Protein AF-A0A0A7PHM2-F1 (afdb_monomer)

Mean predicted aligned error: 15.93 Å

Structure (mmCIF, N/CA/C/O backbone):
data_AF-A0A0A7PHM2-F1
#
_entry.id   AF-A0A0A7PHM2-F1
#
loop_
_atom_site.group_PDB
_atom_site.id
_atom_site.type_symbol
_atom_site.label_atom_id
_atom_site.label_alt_id
_atom_site.label_comp_id
_atom_site.label_asym_id
_atom_site.label_entity_id
_atom_site.label_seq_id
_atom_site.pdbx_PDB_ins_code
_atom_site.Cartn_x
_atom_site.Cartn_y
_atom_site.Cartn_z
_atom_site.occupancy
_atom_site.B_iso_or_equiv
_atom_site.auth_seq_id
_atom_site.auth_comp_id
_atom_site.auth_asym_id
_atom_site.auth_atom_id
_atom_site.pdbx_PDB_model_num
ATOM 1 N N . MET A 1 1 ? 48.495 -21.580 13.084 1.00 47.44 1 MET A N 1
ATOM 2 C CA . MET A 1 1 ? 47.495 -20.872 12.254 1.00 47.44 1 MET A CA 1
ATOM 3 C C . MET A 1 1 ? 46.130 -21.448 12.594 1.00 47.44 1 MET A C 1
ATOM 5 O O . MET A 1 1 ? 45.998 -22.664 12.564 1.00 47.44 1 MET A O 1
ATOM 9 N N . ALA A 1 2 ? 45.165 -20.629 13.022 1.00 55.16 2 ALA A N 1
ATOM 10 C CA . ALA A 1 2 ? 43.826 -21.116 13.355 1.00 55.16 2 ALA A CA 1
ATOM 11 C C . ALA A 1 2 ? 43.163 -21.681 12.089 1.00 55.16 2 ALA A C 1
ATOM 13 O O . ALA A 1 2 ? 43.114 -21.005 11.063 1.00 55.16 2 ALA A O 1
ATOM 14 N N . LYS A 1 3 ? 42.709 -22.936 12.147 1.00 59.38 3 LYS A N 1
ATOM 15 C CA . LYS A 1 3 ? 42.011 -23.606 11.048 1.00 59.38 3 LYS A CA 1
ATOM 16 C C . LYS A 1 3 ? 40.695 -22.859 10.826 1.00 59.38 3 LYS A C 1
ATOM 18 O O . LYS A 1 3 ? 39.802 -22.939 11.661 1.00 59.38 3 LYS A O 1
ATOM 23 N N . SER A 1 4 ? 40.593 -22.081 9.751 1.00 68.69 4 SER A N 1
ATOM 24 C CA . SER A 1 4 ? 39.338 -21.428 9.386 1.00 68.69 4 SER A CA 1
ATOM 25 C C . SER A 1 4 ? 38.341 -22.510 8.986 1.00 68.69 4 SER A C 1
ATOM 27 O O . SER A 1 4 ? 38.491 -23.133 7.934 1.00 68.69 4 SER A O 1
ATOM 29 N N . GLU A 1 5 ? 37.355 -22.769 9.836 1.00 85.44 5 GLU A N 1
ATOM 30 C CA . GLU A 1 5 ? 36.261 -23.674 9.505 1.00 85.44 5 GLU A CA 1
ATOM 31 C C . GLU A 1 5 ? 35.475 -23.128 8.305 1.00 85.44 5 GLU A C 1
ATOM 33 O O . GLU A 1 5 ? 35.276 -21.915 8.177 1.00 85.44 5 GLU A O 1
ATOM 38 N N . LEU A 1 6 ? 35.043 -24.018 7.411 1.00 92.69 6 LEU A N 1
ATOM 39 C CA . LEU A 1 6 ? 34.223 -23.683 6.247 1.00 92.69 6 LEU A CA 1
ATOM 40 C C . LEU A 1 6 ? 32.742 -23.899 6.554 1.00 92.69 6 LEU A C 1
ATOM 42 O O . LEU A 1 6 ? 32.371 -24.750 7.358 1.00 92.69 6 LEU A O 1
ATOM 46 N N . CYS A 1 7 ? 31.896 -23.098 5.914 1.00 93.88 7 CYS A N 1
ATOM 47 C CA . CYS A 1 7 ? 30.450 -23.175 6.036 1.00 93.88 7 CYS A CA 1
ATOM 48 C C . CYS A 1 7 ? 29.938 -24.581 5.698 1.00 93.88 7 CYS A C 1
ATOM 50 O O . CYS A 1 7 ? 30.271 -25.116 4.646 1.00 93.88 7 CYS A O 1
ATOM 52 N N . SER A 1 8 ? 29.034 -25.109 6.523 1.00 93.44 8 SER A N 1
ATOM 53 C CA . SER A 1 8 ? 28.415 -26.434 6.372 1.00 93.44 8 SER A CA 1
ATOM 54 C C . SER A 1 8 ? 27.406 -26.561 5.224 1.00 93.44 8 SER A C 1
ATOM 56 O O . SER A 1 8 ? 26.849 -27.634 5.023 1.00 93.44 8 SER A O 1
ATOM 58 N N . ILE A 1 9 ? 27.144 -25.481 4.480 1.00 91.00 9 ILE A N 1
ATOM 59 C CA . ILE A 1 9 ? 26.242 -25.518 3.325 1.00 91.00 9 ILE A CA 1
ATOM 60 C C . ILE A 1 9 ? 27.054 -25.943 2.111 1.00 91.00 9 ILE A C 1
ATOM 62 O O . ILE A 1 9 ? 28.048 -25.287 1.779 1.00 91.00 9 ILE A O 1
ATOM 66 N N . ASP A 1 10 ? 26.601 -27.017 1.469 1.00 91.44 10 ASP A N 1
ATOM 67 C CA . ASP A 1 10 ? 27.249 -27.596 0.300 1.00 91.44 10 ASP A CA 1
ATOM 68 C C . ASP A 1 10 ? 27.475 -26.545 -0.802 1.00 91.44 10 ASP A C 1
ATOM 70 O O . ASP A 1 10 ? 26.644 -25.664 -1.037 1.00 91.44 10 ASP A O 1
ATOM 74 N N . GLY A 1 11 ? 28.661 -26.569 -1.408 1.00 87.62 11 GLY A N 1
ATOM 75 C CA . GLY A 1 11 ? 29.072 -25.600 -2.429 1.00 87.62 11 GLY A CA 1
ATOM 76 C C . GLY A 1 11 ? 29.312 -24.152 -1.959 1.00 87.62 11 GLY A C 1
ATOM 77 O O . GLY A 1 11 ? 29.590 -23.291 -2.792 1.00 87.62 11 GLY A O 1
ATOM 78 N N . CYS A 1 12 ? 29.235 -23.824 -0.658 1.00 90.38 12 CYS A N 1
ATOM 79 C CA . CYS A 1 12 ? 29.405 -22.436 -0.201 1.00 90.38 12 CYS A CA 1
ATOM 80 C C . CYS A 1 12 ? 30.866 -21.952 -0.175 1.00 90.38 12 CYS A C 1
ATOM 82 O O . CYS A 1 12 ? 31.142 -20.821 -0.576 1.00 90.38 12 CYS A O 1
ATOM 84 N N . GLY A 1 13 ? 31.780 -22.753 0.385 1.00 89.06 13 GLY A N 1
ATOM 85 C CA . GLY A 1 13 ? 33.219 -22.450 0.474 1.00 89.06 13 GLY A CA 1
ATOM 86 C C . GLY A 1 13 ? 33.628 -21.237 1.333 1.00 89.06 13 GLY A C 1
ATOM 87 O O . GLY A 1 13 ? 34.813 -20.933 1.427 1.00 89.06 13 GLY A O 1
ATOM 88 N N . LYS A 1 14 ? 32.688 -20.522 1.968 1.00 91.12 14 LYS A N 1
ATOM 89 C CA . LYS A 1 14 ? 32.973 -19.347 2.819 1.00 91.12 14 LYS A CA 1
ATOM 90 C C . LYS A 1 14 ? 33.354 -19.758 4.241 1.00 91.12 14 LYS A C 1
ATOM 92 O O . LYS A 1 14 ? 32.862 -20.770 4.731 1.00 91.12 14 LYS A O 1
ATOM 97 N N . SER A 1 15 ? 34.143 -18.936 4.934 1.00 92.69 15 SER A N 1
ATOM 98 C CA . SER A 1 15 ? 34.490 -19.165 6.342 1.00 92.69 15 SER A CA 1
ATOM 99 C C . SER A 1 15 ? 33.266 -19.112 7.263 1.00 92.69 15 SER A C 1
ATOM 101 O O . SER A 1 15 ? 32.327 -18.332 7.055 1.00 92.69 15 SER A O 1
ATOM 103 N N . VAL A 1 16 ? 33.274 -19.958 8.293 1.00 94.19 16 VAL A N 1
ATOM 104 C CA . VAL A 1 16 ? 32.275 -19.961 9.363 1.00 94.19 16 VAL A CA 1
ATOM 105 C C . VAL A 1 16 ? 32.373 -18.659 10.146 1.00 94.19 16 VAL A C 1
ATOM 107 O O . VAL A 1 16 ? 33.451 -18.227 10.544 1.00 94.19 16 VAL A O 1
ATOM 110 N N . LYS A 1 17 ? 31.215 -18.049 10.397 1.00 90.50 17 LYS A N 1
ATOM 111 C CA . LYS A 1 17 ? 31.065 -16.978 11.382 1.00 90.50 17 LYS A CA 1
ATOM 112 C C . LYS A 1 17 ? 30.597 -17.537 12.722 1.00 90.50 17 LYS A C 1
ATOM 114 O O . LYS A 1 17 ? 31.114 -17.149 13.760 1.00 90.50 17 LYS A O 1
ATOM 119 N N . THR A 1 18 ? 29.571 -18.387 12.708 1.00 89.00 18 THR A N 1
ATOM 120 C CA . THR A 1 18 ? 28.989 -19.004 13.909 1.00 89.00 18 THR A CA 1
ATOM 121 C C . THR A 1 18 ? 28.063 -20.153 13.510 1.00 89.00 18 THR A C 1
ATOM 123 O O . THR A 1 18 ? 27.577 -20.175 12.378 1.00 89.00 18 THR A O 1
ATOM 126 N N . ARG A 1 19 ? 27.805 -21.098 14.425 1.00 86.81 19 ARG A N 1
ATOM 127 C CA . ARG A 1 19 ? 26.915 -22.260 14.211 1.00 86.81 19 ARG A CA 1
ATOM 128 C C . ARG A 1 19 ? 27.222 -23.039 12.923 1.00 86.81 19 ARG A C 1
ATOM 130 O O . ARG A 1 19 ? 26.313 -23.426 12.198 1.00 86.81 19 ARG A O 1
ATOM 137 N N . SER A 1 20 ? 28.506 -23.189 12.601 1.00 92.62 20 SER A N 1
ATOM 138 C CA . SER A 1 20 ? 28.978 -23.850 11.374 1.00 92.62 20 SER A CA 1
ATOM 139 C C . SER A 1 20 ? 28.510 -23.199 10.063 1.00 92.62 20 SER A C 1
ATOM 141 O O . SER A 1 20 ? 28.682 -23.771 8.991 1.00 92.62 20 SER A O 1
ATOM 143 N N . TRP A 1 21 ? 27.977 -21.976 10.102 1.00 93.94 21 TRP A N 1
ATOM 144 C CA . TRP A 1 21 ? 27.532 -21.235 8.926 1.00 93.94 21 TRP A CA 1
ATOM 145 C C . TRP A 1 21 ? 28.371 -19.984 8.685 1.00 93.94 21 TRP A C 1
ATOM 147 O O . TRP A 1 21 ? 28.816 -19.305 9.614 1.00 93.94 21 TRP A O 1
ATOM 157 N N . CYS A 1 22 ? 28.545 -19.624 7.411 1.00 95.00 22 CYS A N 1
ATOM 158 C CA . CYS A 1 22 ? 29.048 -18.303 7.050 1.00 95.00 22 CYS A CA 1
ATOM 159 C C . CYS A 1 22 ? 28.059 -17.215 7.486 1.00 95.00 22 CYS A C 1
ATOM 161 O O . CYS A 1 22 ? 26.878 -17.483 7.713 1.00 95.00 22 CYS A O 1
ATOM 163 N N . ASN A 1 23 ? 28.513 -15.959 7.540 1.00 93.31 23 ASN A N 1
ATOM 164 C CA . ASN A 1 23 ? 27.646 -14.842 7.924 1.00 93.31 23 ASN A CA 1
ATOM 165 C C . ASN A 1 23 ? 26.339 -14.808 7.110 1.00 93.31 23 ASN A C 1
ATOM 167 O O . ASN A 1 23 ? 25.277 -14.618 7.683 1.00 93.31 23 ASN A O 1
ATOM 171 N N . ALA A 1 24 ? 26.394 -15.047 5.795 1.00 89.00 24 ALA A N 1
ATOM 172 C CA . ALA A 1 24 ? 25.208 -15.006 4.938 1.00 89.00 24 ALA A CA 1
ATOM 173 C C . ALA A 1 24 ? 24.180 -16.101 5.278 1.00 89.00 24 ALA A C 1
ATOM 175 O O . ALA A 1 24 ? 22.995 -15.801 5.386 1.00 89.00 24 ALA A O 1
ATOM 176 N N . HIS A 1 25 ? 24.622 -17.345 5.482 1.00 92.75 25 HIS A N 1
ATOM 177 C CA . HIS A 1 25 ? 23.740 -18.461 5.847 1.00 92.75 25 HIS A CA 1
ATOM 178 C C . HIS A 1 25 ? 23.215 -18.337 7.277 1.00 92.75 25 HIS A C 1
ATOM 180 O O . HIS A 1 25 ? 22.040 -18.594 7.517 1.00 92.75 25 HIS A O 1
ATOM 186 N N . TYR A 1 26 ? 24.028 -17.816 8.197 1.00 93.56 26 TYR A N 1
ATOM 187 C CA . TYR A 1 26 ? 23.561 -17.473 9.536 1.00 93.56 26 TYR A CA 1
ATOM 188 C C . TYR A 1 26 ? 22.464 -16.393 9.504 1.00 93.56 26 TYR A C 1
ATOM 190 O O . TYR A 1 26 ? 21.431 -16.544 10.149 1.00 93.56 26 TYR A O 1
ATOM 198 N N . GLN A 1 27 ? 22.632 -15.332 8.704 1.00 89.44 27 GLN A N 1
ATOM 199 C CA . GLN A 1 27 ? 21.600 -14.298 8.543 1.00 89.44 27 GLN A CA 1
ATOM 200 C C . GLN A 1 27 ? 20.324 -14.834 7.875 1.00 89.44 27 GLN A C 1
ATOM 202 O O . GLN A 1 27 ? 19.225 -14.436 8.253 1.00 89.44 27 GLN A O 1
ATOM 207 N N . ARG A 1 28 ? 20.445 -15.750 6.905 1.00 90.12 28 ARG A N 1
ATOM 208 C CA . ARG A 1 28 ? 19.289 -16.407 6.274 1.00 90.12 28 ARG A CA 1
ATOM 209 C C . ARG A 1 28 ? 18.537 -17.302 7.254 1.00 90.12 28 ARG A C 1
ATOM 211 O O . ARG A 1 28 ? 17.323 -17.173 7.331 1.00 90.12 28 ARG A O 1
ATOM 218 N N . GLN A 1 29 ? 19.239 -18.086 8.075 1.00 92.56 29 GLN A N 1
ATOM 219 C CA . GLN A 1 29 ? 18.622 -18.861 9.153 1.00 92.56 29 GLN A CA 1
ATOM 220 C C . GLN A 1 29 ? 17.843 -17.963 10.120 1.00 92.56 29 GLN A C 1
ATOM 222 O O . GLN A 1 29 ? 16.705 -18.273 10.459 1.00 92.56 29 GLN A O 1
ATOM 227 N N . LEU A 1 30 ? 18.441 -16.851 10.567 1.00 87.38 30 LEU A N 1
ATOM 228 C CA . LEU A 1 30 ? 17.776 -15.922 11.486 1.00 87.38 30 LEU A CA 1
ATOM 229 C C . LEU A 1 30 ? 16.535 -15.271 10.864 1.00 87.38 30 LEU A C 1
ATOM 231 O O . LEU A 1 30 ? 15.552 -15.048 11.560 1.00 87.38 30 LEU A O 1
ATOM 235 N N . LYS A 1 31 ? 16.585 -14.949 9.567 1.00 80.12 31 LYS A N 1
ATOM 236 C CA . LYS A 1 31 ? 15.521 -14.204 8.886 1.00 80.12 31 LYS A CA 1
ATOM 237 C C . LYS A 1 31 ? 14.407 -15.087 8.317 1.00 80.12 31 LYS A C 1
ATOM 239 O O . LYS A 1 31 ? 13.258 -14.665 8.306 1.00 80.12 31 LYS A O 1
ATOM 244 N N . TYR A 1 32 ? 14.747 -16.263 7.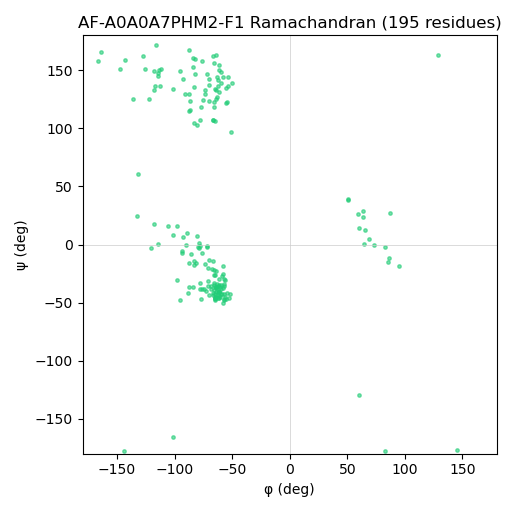799 1.00 80.50 32 TYR A N 1
ATOM 245 C CA . TYR A 1 32 ? 13.847 -17.118 7.018 1.00 80.50 32 TYR A CA 1
ATOM 246 C C . TYR A 1 32 ? 13.645 -18.509 7.632 1.00 80.50 32 TYR A C 1
ATOM 248 O O . TYR A 1 32 ? 12.894 -19.300 7.076 1.00 80.50 32 TYR A O 1
ATOM 256 N N . GLY A 1 33 ? 14.326 -18.837 8.735 1.00 87.12 33 GLY A N 1
ATOM 257 C CA . GLY A 1 33 ? 14.272 -20.172 9.342 1.00 87.12 33 GLY A CA 1
ATOM 258 C C . GLY A 1 33 ? 15.031 -21.256 8.566 1.00 87.12 33 GLY A C 1
ATOM 259 O O . GLY A 1 33 ? 15.098 -22.390 9.030 1.00 87.12 33 GLY A O 1
ATOM 260 N N . ASP A 1 34 ? 15.639 -20.900 7.434 1.00 87.81 34 ASP A N 1
ATOM 261 C CA . ASP A 1 34 ? 16.345 -21.793 6.517 1.00 87.81 34 ASP A CA 1
ATOM 262 C C . ASP A 1 34 ? 17.665 -21.119 6.092 1.00 87.81 34 ASP A C 1
ATOM 264 O O . ASP A 1 34 ? 17.636 -19.981 5.602 1.00 87.81 34 ASP A O 1
ATOM 268 N N . PRO A 1 35 ? 18.836 -21.766 6.261 1.00 88.06 35 PRO A N 1
ATOM 269 C CA . PRO A 1 35 ? 20.121 -21.174 5.894 1.00 88.06 35 PRO A CA 1
ATOM 270 C C . PRO A 1 35 ? 20.272 -21.007 4.376 1.00 88.06 35 PRO A C 1
ATOM 272 O O . PRO A 1 35 ? 21.051 -20.165 3.929 1.00 88.06 35 PRO A O 1
ATOM 275 N N . THR A 1 36 ? 19.509 -21.754 3.579 1.00 87.12 36 THR A N 1
ATOM 276 C CA . THR A 1 36 ? 19.401 -21.615 2.119 1.00 87.12 36 THR A CA 1
ATOM 277 C C . THR A 1 36 ? 18.238 -20.713 1.693 1.00 87.12 36 THR A C 1
ATOM 279 O O . THR A 1 36 ? 18.151 -20.320 0.530 1.00 87.12 36 THR A O 1
ATOM 282 N N . GLY A 1 37 ? 17.403 -20.304 2.650 1.00 75.12 37 GLY A N 1
ATOM 283 C CA . GLY A 1 37 ? 16.217 -19.490 2.437 1.00 75.12 37 GLY A CA 1
ATOM 284 C C . GLY A 1 37 ? 16.512 -18.071 1.947 1.00 75.12 37 GLY A C 1
ATOM 285 O O . GLY A 1 37 ? 17.580 -17.487 2.160 1.00 75.12 37 GLY A O 1
ATOM 286 N N . GLY A 1 38 ? 15.525 -17.482 1.281 1.00 71.06 38 GLY A N 1
ATOM 287 C CA . GLY A 1 38 ? 15.596 -16.140 0.716 1.00 71.06 38 GLY A CA 1
ATOM 288 C C . GLY A 1 38 ? 14.825 -16.033 -0.598 1.00 71.06 38 GLY A C 1
ATOM 289 O O . GLY A 1 38 ? 14.173 -16.994 -1.008 1.00 71.06 38 GLY A O 1
ATOM 290 N N . PRO A 1 39 ? 14.869 -14.864 -1.262 1.00 62.12 39 PRO A N 1
ATOM 291 C CA . PRO A 1 39 ? 14.202 -14.671 -2.544 1.00 62.12 39 PRO A CA 1
ATOM 292 C C . PRO A 1 39 ? 14.675 -15.721 -3.554 1.00 62.12 39 PRO A C 1
ATOM 294 O O . PRO A 1 39 ? 15.873 -15.826 -3.824 1.00 62.12 39 PRO A O 1
ATOM 297 N N . ARG A 1 40 ? 13.735 -16.507 -4.087 1.00 54.81 40 ARG A N 1
ATOM 298 C CA . ARG A 1 40 ? 13.993 -17.453 -5.175 1.00 54.81 40 ARG A CA 1
ATOM 299 C C . ARG A 1 40 ? 14.063 -16.662 -6.479 1.00 54.81 40 ARG A C 1
ATOM 301 O O . ARG A 1 40 ? 13.040 -16.185 -6.952 1.00 54.81 40 ARG A O 1
ATOM 308 N N . GLY A 1 41 ? 15.267 -16.504 -7.020 1.00 56.69 41 GLY A N 1
ATOM 309 C CA . GLY A 1 41 ? 15.503 -15.877 -8.321 1.00 56.69 41 GLY A CA 1
ATOM 310 C C . GLY A 1 41 ? 16.550 -14.760 -8.291 1.00 56.69 41 GLY A C 1
ATOM 311 O O . GLY A 1 41 ? 16.913 -14.265 -7.217 1.00 56.69 41 GLY A O 1
ATOM 312 N N . PRO A 1 42 ? 17.072 -14.370 -9.467 1.00 53.62 42 PRO A N 1
ATOM 313 C CA . PRO A 1 42 ? 17.917 -13.193 -9.580 1.00 53.62 42 PRO A CA 1
ATOM 314 C C . PRO A 1 42 ? 17.156 -11.963 -9.074 1.00 53.62 42 PRO A C 1
ATOM 316 O O . PRO A 1 42 ? 15.941 -11.843 -9.238 1.00 53.62 42 PRO A O 1
ATOM 319 N N . ARG A 1 43 ? 17.872 -11.036 -8.431 1.00 64.00 43 ARG A N 1
ATOM 320 C CA . ARG A 1 43 ? 17.307 -9.707 -8.180 1.00 64.00 43 ARG A CA 1
ATOM 321 C C . ARG A 1 43 ? 17.025 -9.068 -9.535 1.00 64.00 43 ARG A C 1
ATOM 323 O O . ARG A 1 43 ? 17.888 -9.146 -10.407 1.00 64.00 43 ARG A O 1
ATOM 330 N N . ALA A 1 44 ? 15.863 -8.435 -9.669 1.00 73.62 44 ALA A N 1
ATOM 331 C CA . ALA A 1 44 ? 15.560 -7.617 -10.834 1.00 73.62 44 ALA A CA 1
ATOM 332 C C . ALA A 1 44 ? 16.710 -6.635 -11.093 1.00 73.62 44 ALA A C 1
ATOM 334 O O . ALA A 1 44 ? 17.281 -6.076 -10.145 1.00 73.62 44 ALA A O 1
ATOM 335 N N . ALA A 1 45 ? 17.060 -6.451 -12.361 1.00 75.19 45 ALA A N 1
ATOM 336 C CA . ALA A 1 45 ? 18.076 -5.495 -12.759 1.00 75.19 45 ALA A CA 1
ATOM 337 C C . ALA A 1 45 ? 17.648 -4.071 -12.370 1.00 75.19 45 ALA A C 1
ATOM 339 O O . ALA A 1 45 ? 16.461 -3.753 -12.245 1.00 75.19 45 ALA A O 1
ATOM 340 N N . THR A 1 46 ? 18.622 -3.182 -12.171 1.00 76.75 46 THR A N 1
ATOM 341 C CA . THR A 1 46 ? 18.342 -1.772 -11.876 1.00 76.75 46 THR A CA 1
ATOM 342 C C . THR A 1 46 ? 17.444 -1.181 -12.965 1.00 76.75 46 THR A C 1
ATOM 344 O O . THR A 1 46 ? 17.793 -1.209 -14.140 1.00 76.75 46 THR A O 1
ATOM 347 N N . GLY A 1 47 ? 16.282 -0.650 -12.576 1.00 82.94 47 GLY A N 1
ATOM 348 C CA . GLY A 1 47 ? 15.316 -0.036 -13.494 1.00 82.94 47 GLY A CA 1
ATOM 349 C C . GLY A 1 47 ? 14.327 -1.001 -14.160 1.00 82.94 47 GLY A C 1
ATOM 350 O O . GLY A 1 47 ? 13.290 -0.538 -14.630 1.00 82.94 47 GLY A O 1
ATOM 351 N N . GLU A 1 48 ? 14.565 -2.316 -14.129 1.00 90.00 48 GLU A N 1
ATOM 352 C CA . GLU A 1 48 ? 13.643 -3.321 -14.683 1.00 90.00 48 GLU A CA 1
ATOM 353 C C . GLU A 1 48 ? 12.229 -3.217 -14.083 1.00 90.00 48 GLU A C 1
ATOM 355 O O . GLU A 1 48 ? 11.271 -3.166 -14.858 1.00 90.00 48 GLU A O 1
ATOM 360 N N . PRO A 1 49 ? 12.048 -3.069 -12.752 1.00 93.06 49 PRO A N 1
ATOM 361 C CA . PRO A 1 49 ? 10.705 -2.943 -12.196 1.00 93.06 49 PRO A CA 1
ATOM 362 C C . PRO A 1 49 ? 9.953 -1.698 -12.683 1.00 93.06 49 PRO A C 1
ATOM 364 O O . PRO A 1 49 ? 8.745 -1.752 -12.900 1.00 93.06 49 PRO A O 1
ATOM 367 N N . LEU A 1 50 ? 10.655 -0.577 -12.886 1.00 93.94 50 LEU A N 1
ATOM 368 C CA . LEU A 1 50 ? 10.043 0.658 -13.385 1.00 93.94 50 LEU A CA 1
ATOM 369 C C . LEU A 1 50 ? 9.685 0.547 -14.868 1.00 93.94 50 LEU A C 1
ATOM 371 O O . LEU A 1 50 ? 8.620 1.003 -15.275 1.00 93.94 50 LEU A O 1
ATOM 375 N N . ALA A 1 51 ? 10.548 -0.083 -15.665 1.00 94.44 51 ALA A N 1
ATOM 376 C CA . ALA A 1 51 ? 10.263 -0.357 -17.067 1.00 94.44 51 ALA A CA 1
ATOM 377 C C . ALA A 1 51 ? 9.033 -1.263 -17.216 1.00 94.44 51 ALA A C 1
ATOM 379 O O . ALA A 1 51 ? 8.136 -0.947 -17.995 1.00 94.44 51 ALA A O 1
ATOM 380 N N . TRP A 1 52 ? 8.953 -2.336 -16.423 1.00 95.56 52 TRP A N 1
ATOM 381 C CA . TRP A 1 52 ? 7.795 -3.226 -16.405 1.00 95.56 52 TRP A CA 1
ATOM 382 C C . TRP A 1 52 ? 6.52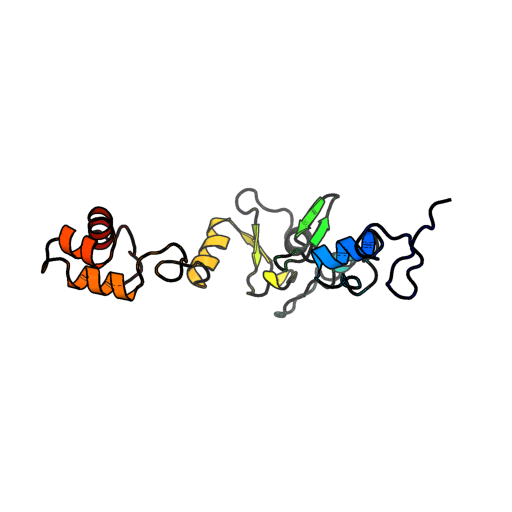0 -2.479 -16.005 1.00 95.56 52 TRP A C 1
ATOM 384 O O . TRP A 1 52 ? 5.507 -2.598 -16.685 1.00 95.56 52 TRP A O 1
ATOM 394 N N . LEU A 1 53 ? 6.580 -1.650 -14.958 1.00 96.25 53 LEU A N 1
ATOM 395 C CA . LEU A 1 53 ? 5.442 -0.841 -14.517 1.00 96.25 53 LEU A CA 1
ATOM 396 C C . LEU A 1 53 ? 4.929 0.066 -15.648 1.00 96.25 53 LEU A C 1
ATOM 398 O O . LEU A 1 53 ? 3.738 0.059 -15.941 1.00 96.25 53 LEU A O 1
ATOM 402 N N . ARG A 1 54 ? 5.829 0.767 -16.348 1.00 95.88 54 ARG A N 1
ATOM 403 C CA . ARG A 1 54 ? 5.478 1.646 -17.478 1.00 95.88 54 ARG A CA 1
ATOM 404 C C . ARG A 1 54 ? 4.877 0.908 -18.670 1.00 95.88 54 ARG A C 1
ATOM 406 O O . ARG A 1 54 ? 3.963 1.423 -19.304 1.00 95.88 54 ARG A O 1
ATOM 413 N N . GLN A 1 55 ? 5.354 -0.300 -18.963 1.00 96.56 55 GLN A N 1
ATOM 414 C CA . GLN A 1 55 ? 4.796 -1.134 -20.036 1.00 96.56 55 GLN A CA 1
ATOM 415 C C . GLN A 1 55 ? 3.342 -1.547 -19.774 1.00 96.56 55 GLN A C 1
ATOM 417 O O . GLN A 1 55 ? 2.623 -1.848 -20.720 1.00 96.56 55 GLN A O 1
ATOM 422 N N . HIS A 1 56 ? 2.905 -1.537 -18.512 1.00 96.88 56 HIS A N 1
ATOM 423 C CA . HIS A 1 56 ? 1.563 -1.952 -18.110 1.00 96.88 56 HIS A CA 1
ATOM 424 C C . HIS A 1 56 ? 0.648 -0.773 -17.743 1.00 96.88 56 HIS A C 1
ATOM 426 O O . HIS A 1 56 ? -0.408 -0.985 -17.153 1.00 96.88 56 HIS A O 1
ATOM 432 N N . LEU A 1 57 ? 1.004 0.464 -18.112 1.00 95.69 57 LEU A N 1
ATOM 433 C CA . LEU A 1 57 ? 0.142 1.634 -17.887 1.00 95.69 57 LEU A CA 1
ATOM 434 C C . LEU A 1 57 ? -1.200 1.540 -18.618 1.00 95.69 57 LEU A C 1
ATOM 436 O O . LEU A 1 57 ? -2.199 2.061 -18.137 1.00 95.69 57 LEU A O 1
ATOM 440 N N . SER A 1 58 ? -1.230 0.850 -19.758 1.00 93.69 58 SER A N 1
ATOM 441 C CA . SER A 1 58 ? -2.440 0.592 -20.544 1.00 93.69 58 SER A CA 1
ATOM 442 C C . SER A 1 58 ? -3.173 -0.691 -20.137 1.00 93.69 58 SER A C 1
ATOM 444 O O . SER A 1 58 ? -4.075 -1.128 -20.850 1.00 93.69 58 SER A O 1
ATOM 446 N N . TYR A 1 59 ? -2.786 -1.331 -19.027 1.00 93.19 59 TYR A N 1
ATOM 447 C CA . TYR A 1 59 ? -3.469 -2.524 -18.540 1.00 93.19 59 TYR A CA 1
ATOM 448 C C . TYR A 1 59 ? -4.889 -2.166 -18.085 1.00 93.19 59 TYR A C 1
ATOM 450 O O . TYR A 1 59 ? -5.082 -1.537 -17.045 1.00 93.19 59 TYR A O 1
ATOM 458 N N . ASP A 1 60 ? -5.873 -2.572 -18.889 1.00 89.88 60 ASP A N 1
ATOM 459 C CA . ASP A 1 60 ? -7.253 -2.082 -18.802 1.00 89.88 60 ASP A CA 1
ATOM 460 C C . ASP A 1 60 ? -8.286 -3.177 -18.462 1.00 89.88 60 ASP A C 1
ATOM 462 O O . ASP A 1 60 ? -9.494 -3.019 -18.656 1.00 89.88 60 ASP A O 1
ATOM 466 N N . THR A 1 61 ? -7.842 -4.317 -17.936 1.00 88.94 61 THR A N 1
ATOM 467 C CA . THR A 1 61 ? -8.749 -5.408 -17.554 1.00 88.94 61 THR A CA 1
ATOM 468 C C . THR A 1 61 ? -9.328 -5.203 -16.153 1.00 88.94 61 THR A C 1
ATOM 470 O O . THR A 1 61 ? -8.741 -4.505 -15.328 1.00 88.94 61 THR A O 1
ATOM 473 N N . ALA A 1 62 ? -10.444 -5.875 -15.857 1.00 84.31 62 ALA A N 1
ATOM 474 C CA . ALA A 1 62 ? -10.995 -5.958 -14.499 1.00 84.31 62 ALA A CA 1
ATOM 475 C C . ALA A 1 62 ? -10.142 -6.826 -13.548 1.00 84.31 62 ALA A C 1
ATOM 477 O O . ALA A 1 62 ? -10.343 -6.807 -12.337 1.00 84.31 62 ALA A O 1
ATOM 478 N N . ASP A 1 63 ? -9.195 -7.597 -14.084 1.00 88.19 63 ASP A N 1
ATOM 479 C CA . ASP A 1 63 ? -8.328 -8.460 -13.288 1.00 88.19 63 ASP A CA 1
ATOM 480 C C . ASP A 1 63 ? -7.229 -7.682 -12.550 1.00 88.19 63 ASP A C 1
ATOM 482 O O . ASP A 1 63 ? -6.834 -6.568 -12.907 1.00 88.19 63 ASP A O 1
ATOM 486 N N . CYS A 1 64 ? -6.705 -8.280 -11.478 1.00 91.31 64 CYS A N 1
ATOM 487 C CA . CYS A 1 64 ? -5.566 -7.721 -10.761 1.00 91.31 64 CYS A CA 1
ATOM 488 C C . CYS A 1 64 ? -4.263 -7.939 -11.540 1.00 91.31 64 CYS A C 1
ATOM 490 O O . CYS A 1 64 ? -3.834 -9.071 -11.751 1.00 91.31 64 CYS A O 1
ATOM 492 N N . LEU A 1 65 ? -3.550 -6.850 -11.824 1.00 93.44 65 LEU A N 1
ATOM 493 C CA . LEU A 1 65 ? -2.157 -6.902 -12.255 1.00 93.44 65 LEU A CA 1
ATOM 494 C C . LEU A 1 65 ? -1.251 -7.082 -11.032 1.00 93.44 65 LEU A C 1
ATOM 496 O O . LEU A 1 65 ? -1.034 -6.137 -10.274 1.00 93.44 65 LEU A O 1
ATOM 500 N N . LEU A 1 66 ? -0.750 -8.294 -10.799 1.00 93.94 66 LEU A N 1
ATOM 501 C CA . LEU A 1 66 ? 0.080 -8.591 -9.629 1.00 93.94 66 LEU A CA 1
ATOM 502 C C . LEU A 1 66 ? 1.547 -8.219 -9.855 1.00 93.94 66 LEU A C 1
ATOM 504 O O . LEU A 1 66 ? 2.142 -8.564 -10.872 1.00 93.94 66 LEU A O 1
ATOM 508 N N . TRP A 1 67 ? 2.153 -7.576 -8.857 1.00 94.44 67 TRP A N 1
ATOM 509 C CA . TRP A 1 67 ? 3.560 -7.193 -8.864 1.00 94.44 67 TRP A CA 1
ATOM 510 C C . TRP A 1 67 ? 4.473 -8.429 -8.849 1.00 94.44 67 TRP A C 1
ATOM 512 O O . TRP A 1 67 ? 4.435 -9.190 -7.869 1.00 94.44 67 TRP A O 1
ATOM 522 N N . PRO A 1 68 ? 5.313 -8.635 -9.882 1.00 90.88 68 PRO A N 1
ATOM 523 C CA . PRO A 1 68 ? 6.137 -9.838 -9.995 1.00 90.88 68 PRO A CA 1
ATOM 524 C C . PRO A 1 68 ? 7.469 -9.726 -9.237 1.00 90.88 68 PRO A C 1
ATOM 526 O O . PRO A 1 68 ? 8.195 -10.710 -9.115 1.00 90.88 68 PRO A O 1
ATOM 529 N N . PHE A 1 69 ? 7.803 -8.540 -8.720 1.00 91.06 69 PHE A N 1
ATOM 530 C CA . PHE A 1 69 ? 9.079 -8.276 -8.057 1.00 91.06 69 PHE A CA 1
ATOM 531 C C . PHE A 1 69 ? 8.952 -8.276 -6.529 1.00 91.06 69 PHE A C 1
ATOM 533 O O . PHE A 1 69 ? 7.972 -8.748 -5.949 1.00 91.06 69 PHE A O 1
ATOM 540 N N . ALA A 1 70 ? 9.982 -7.752 -5.859 1.00 89.88 70 ALA A N 1
ATOM 541 C CA . ALA A 1 70 ? 10.054 -7.689 -4.409 1.00 89.88 70 ALA A CA 1
ATOM 542 C C . ALA A 1 70 ? 8.819 -7.012 -3.791 1.00 89.88 70 ALA A C 1
ATOM 544 O O . ALA A 1 70 ? 8.266 -6.046 -4.325 1.00 89.88 70 ALA A O 1
ATOM 545 N N . ARG A 1 71 ? 8.424 -7.518 -2.623 1.00 90.88 71 ARG A N 1
ATOM 546 C CA . ARG A 1 71 ? 7.296 -7.034 -1.826 1.00 90.88 71 ARG A CA 1
ATOM 547 C C . ARG A 1 71 ? 7.766 -6.708 -0.413 1.00 90.88 71 ARG A C 1
ATOM 549 O O . ARG A 1 71 ? 8.727 -7.302 0.083 1.00 90.88 71 ARG A O 1
ATOM 556 N N . PHE A 1 72 ? 7.093 -5.765 0.225 1.00 86.06 72 PHE A N 1
ATOM 557 C CA . PHE A 1 72 ? 7.228 -5.519 1.654 1.00 86.06 72 PHE A CA 1
ATOM 558 C C . PHE A 1 72 ? 6.674 -6.709 2.464 1.00 86.06 72 PHE A C 1
ATOM 560 O O . PHE A 1 72 ? 5.899 -7.506 1.932 1.00 86.06 72 PHE A O 1
ATOM 567 N N . PRO A 1 73 ? 7.026 -6.849 3.759 1.00 84.38 73 PRO A N 1
ATOM 568 C CA . PRO A 1 73 ? 6.498 -7.922 4.610 1.00 84.38 73 PRO A CA 1
ATOM 569 C C . PRO A 1 73 ? 4.967 -7.944 4.740 1.00 84.38 73 PRO A C 1
ATOM 571 O O . PRO A 1 73 ? 4.393 -8.998 4.975 1.00 84.38 73 PRO A O 1
ATOM 574 N N . ASN A 1 74 ? 4.306 -6.798 4.555 1.00 80.31 74 ASN A N 1
ATOM 575 C CA . ASN A 1 74 ? 2.845 -6.669 4.512 1.00 80.31 74 ASN A CA 1
ATOM 576 C C . ASN A 1 74 ? 2.237 -7.057 3.143 1.00 80.31 74 ASN A C 1
ATOM 578 O O . ASN A 1 74 ? 1.055 -6.821 2.913 1.00 80.31 74 ASN A O 1
ATOM 582 N N . GLY A 1 75 ? 3.047 -7.601 2.228 1.00 87.94 75 GLY A N 1
ATOM 583 C CA . GLY A 1 75 ? 2.637 -8.167 0.944 1.00 87.94 75 GLY A CA 1
ATOM 584 C C . GLY A 1 75 ? 2.525 -7.173 -0.220 1.00 87.94 75 GLY A C 1
ATOM 585 O O . GLY A 1 75 ? 2.495 -7.588 -1.380 1.00 87.94 75 GLY A O 1
ATOM 586 N N . TYR A 1 76 ? 2.575 -5.866 0.040 1.00 92.88 76 TYR A N 1
ATOM 587 C CA . TYR A 1 76 ? 2.521 -4.858 -1.020 1.00 92.88 76 TYR A CA 1
ATOM 588 C C . TYR A 1 76 ? 3.798 -4.841 -1.868 1.00 92.88 76 TYR A C 1
ATOM 590 O O . TYR A 1 76 ? 4.911 -4.973 -1.354 1.00 92.88 76 TYR A O 1
ATOM 598 N N . GLY A 1 77 ? 3.650 -4.621 -3.177 1.00 93.56 77 GLY A N 1
ATOM 599 C CA . GLY A 1 77 ? 4.781 -4.467 -4.093 1.00 93.56 77 GLY A CA 1
ATOM 600 C C . GLY A 1 77 ? 5.674 -3.286 -3.712 1.00 93.56 77 GLY A C 1
ATOM 601 O O . GLY A 1 77 ? 5.172 -2.222 -3.350 1.00 93.56 77 GLY A O 1
ATOM 602 N N . THR A 1 78 ? 6.992 -3.462 -3.809 1.00 94.44 78 THR A N 1
ATOM 603 C CA . THR A 1 78 ? 7.975 -2.393 -3.585 1.00 94.44 78 THR A CA 1
ATOM 604 C C . THR A 1 78 ? 8.740 -2.062 -4.864 1.00 94.44 78 THR A C 1
ATOM 606 O O . THR A 1 78 ? 9.025 -2.941 -5.681 1.00 94.44 78 THR A O 1
ATOM 609 N N . ILE A 1 79 ? 9.069 -0.783 -5.037 1.00 94.56 79 ILE A N 1
ATOM 610 C CA . ILE A 1 79 ? 9.822 -0.259 -6.176 1.00 94.56 79 ILE A CA 1
ATOM 611 C C . ILE A 1 79 ? 10.680 0.933 -5.741 1.00 94.56 79 ILE A C 1
ATOM 613 O O . ILE A 1 79 ? 10.300 1.673 -4.837 1.00 94.56 79 ILE A O 1
ATOM 617 N N . VAL A 1 80 ? 11.816 1.155 -6.404 1.00 92.69 80 VAL A N 1
ATOM 618 C CA . VAL A 1 80 ? 12.528 2.440 -6.340 1.00 92.69 80 VAL A CA 1
ATOM 619 C C . VAL A 1 80 ? 11.963 3.353 -7.426 1.00 92.69 80 VAL A C 1
ATOM 621 O O . VAL A 1 80 ? 12.105 3.064 -8.612 1.00 92.69 80 VAL A O 1
ATOM 624 N N . TYR A 1 81 ? 11.329 4.448 -7.022 1.00 92.38 81 TYR A N 1
ATOM 625 C CA . TYR A 1 81 ? 10.721 5.436 -7.907 1.00 92.38 81 TYR A CA 1
ATOM 626 C C . TYR A 1 81 ? 11.335 6.806 -7.619 1.00 92.38 81 TYR A C 1
ATOM 628 O O . TYR A 1 81 ? 11.372 7.228 -6.467 1.00 92.38 81 TYR A O 1
ATOM 636 N N . GLN A 1 82 ? 11.877 7.473 -8.644 1.00 89.50 82 GLN A N 1
ATOM 637 C CA . GLN A 1 82 ? 12.563 8.771 -8.503 1.00 89.50 82 GLN A CA 1
ATOM 638 C C . GLN A 1 82 ? 13.638 8.785 -7.391 1.00 89.50 82 GLN A C 1
ATOM 640 O O . GLN A 1 82 ? 13.789 9.748 -6.648 1.00 89.50 82 GLN A O 1
ATOM 645 N N . GLY A 1 83 ? 14.383 7.682 -7.256 1.00 88.62 83 GLY A N 1
ATOM 646 C CA . GLY A 1 83 ? 15.448 7.537 -6.256 1.00 88.62 83 GLY A CA 1
ATOM 647 C C . GLY A 1 83 ? 14.981 7.137 -4.850 1.00 88.62 83 GLY A C 1
ATOM 648 O O . GLY A 1 83 ? 15.826 6.911 -3.988 1.00 88.62 83 GLY A O 1
ATOM 649 N N . VAL A 1 84 ? 13.673 6.984 -4.615 1.00 90.31 84 VAL A N 1
ATOM 650 C CA . VAL A 1 84 ? 13.106 6.638 -3.303 1.00 90.31 84 VAL A CA 1
ATOM 651 C C . VAL A 1 84 ? 12.377 5.295 -3.358 1.00 90.31 84 VAL A C 1
ATOM 653 O O . VAL A 1 84 ? 11.571 5.040 -4.252 1.00 90.31 84 VAL A O 1
ATOM 656 N N . THR A 1 85 ? 12.635 4.420 -2.385 1.00 92.06 85 THR A N 1
ATOM 657 C CA . THR A 1 85 ? 11.879 3.169 -2.228 1.00 92.06 85 THR A CA 1
ATOM 658 C C . THR A 1 85 ? 10.458 3.468 -1.754 1.00 92.06 85 THR A C 1
ATOM 660 O O . THR A 1 85 ? 10.263 4.074 -0.704 1.00 92.06 85 THR A O 1
ATOM 663 N N . THR A 1 86 ? 9.459 3.013 -2.505 1.00 94.00 86 THR A N 1
ATOM 664 C CA . THR A 1 86 ? 8.037 3.251 -2.241 1.00 94.00 86 THR A CA 1
ATOM 665 C C . THR A 1 86 ? 7.185 2.034 -2.622 1.00 94.00 86 THR A C 1
ATOM 667 O O . THR A 1 86 ? 7.704 0.987 -3.022 1.00 94.00 86 THR A O 1
ATOM 670 N N . HIS A 1 87 ? 5.867 2.152 -2.468 1.00 95.56 87 HIS A N 1
ATOM 671 C CA . HIS A 1 87 ? 4.902 1.151 -2.916 1.00 95.56 87 HIS A CA 1
ATOM 672 C C . HIS A 1 87 ? 4.764 1.180 -4.442 1.00 95.56 87 HIS A C 1
ATOM 674 O O . HIS A 1 87 ? 4.566 2.241 -5.035 1.00 95.56 87 HIS A O 1
ATOM 680 N N . ALA A 1 88 ? 4.805 0.008 -5.077 1.00 96.69 88 ALA A N 1
ATOM 681 C CA . ALA A 1 88 ? 4.636 -0.124 -6.523 1.00 96.69 88 ALA A CA 1
ATOM 682 C C . ALA A 1 88 ? 3.259 0.379 -6.993 1.00 96.69 88 ALA A C 1
ATOM 684 O O . ALA A 1 88 ? 3.165 1.024 -8.033 1.00 96.69 88 ALA A O 1
ATOM 685 N N . SER A 1 89 ? 2.212 0.184 -6.185 1.00 96.38 89 SER A N 1
ATOM 686 C CA . SER A 1 89 ? 0.875 0.731 -6.443 1.00 96.38 89 SER A CA 1
ATOM 687 C C . SER A 1 89 ? 0.865 2.261 -6.475 1.00 96.38 89 SER A C 1
ATOM 689 O O . SER A 1 89 ? 0.258 2.852 -7.359 1.00 96.38 89 SER A O 1
ATOM 691 N N . ARG A 1 90 ? 1.591 2.925 -5.566 1.00 96.56 90 ARG A N 1
ATOM 692 C CA . ARG A 1 90 ? 1.717 4.390 -5.577 1.00 96.56 90 ARG A CA 1
ATOM 693 C C . ARG A 1 90 ? 2.427 4.874 -6.839 1.00 96.56 90 ARG A C 1
ATOM 695 O O . ARG A 1 90 ? 1.965 5.828 -7.450 1.00 96.56 90 ARG A O 1
ATOM 702 N N . ALA A 1 91 ? 3.528 4.227 -7.220 1.00 97.00 91 ALA A N 1
ATOM 703 C CA . ALA A 1 91 ? 4.254 4.572 -8.442 1.00 97.00 91 ALA A CA 1
ATOM 704 C C . ALA A 1 91 ? 3.370 4.419 -9.692 1.00 97.00 91 ALA A C 1
ATOM 706 O O . ALA A 1 91 ? 3.358 5.310 -10.533 1.00 97.00 91 ALA A O 1
ATOM 707 N N . MET A 1 92 ? 2.577 3.343 -9.774 1.00 97.56 92 MET A N 1
ATOM 708 C CA . MET A 1 92 ? 1.601 3.165 -10.853 1.00 97.56 92 MET A CA 1
ATOM 709 C C . MET A 1 92 ? 0.539 4.265 -10.848 1.00 97.56 92 MET A C 1
ATOM 711 O O . MET A 1 92 ? 0.256 4.835 -11.892 1.00 97.56 92 MET A O 1
ATOM 715 N N . CYS A 1 93 ? -0.017 4.597 -9.682 1.00 96.94 93 CYS A N 1
ATOM 716 C CA . CYS A 1 93 ? -1.026 5.649 -9.556 1.00 96.94 93 CYS A CA 1
ATOM 717 C C . CYS A 1 93 ? -0.487 7.010 -10.027 1.00 96.94 93 CYS A C 1
ATOM 719 O O . CYS A 1 93 ? -1.200 7.743 -10.700 1.00 96.94 93 CYS A O 1
ATOM 721 N N . ILE A 1 94 ? 0.785 7.316 -9.742 1.00 96.75 94 ILE A N 1
ATOM 722 C CA . ILE A 1 94 ? 1.448 8.533 -10.234 1.00 96.75 94 ILE A CA 1
ATOM 723 C C . ILE A 1 94 ? 1.578 8.525 -11.759 1.00 96.75 94 ILE A C 1
ATOM 725 O O . ILE A 1 94 ? 1.269 9.521 -12.405 1.00 96.75 94 ILE A O 1
ATOM 729 N N . GLU A 1 95 ? 2.048 7.422 -12.342 1.00 96.62 95 GLU A N 1
ATOM 730 C CA . GLU A 1 95 ? 2.272 7.334 -13.791 1.00 96.62 95 GLU A CA 1
ATOM 731 C C . GLU A 1 95 ? 0.948 7.278 -14.582 1.00 96.62 95 GLU A C 1
ATOM 733 O O . GLU A 1 95 ? 0.891 7.792 -15.695 1.00 96.62 95 GLU A O 1
ATOM 738 N N . ALA A 1 96 ? -0.114 6.691 -14.016 1.00 96.06 96 ALA A N 1
ATOM 739 C CA . ALA A 1 96 ? -1.414 6.538 -14.674 1.00 96.06 96 ALA A CA 1
ATOM 740 C C . ALA A 1 96 ? -2.353 7.739 -14.471 1.00 96.06 96 ALA A C 1
ATOM 742 O O . ALA A 1 96 ? -3.021 8.160 -15.412 1.00 96.06 96 ALA A O 1
ATOM 743 N N . HIS A 1 97 ? -2.399 8.293 -13.255 1.00 94.62 97 HIS A N 1
ATOM 744 C CA . HIS A 1 97 ? -3.378 9.315 -12.852 1.00 94.62 97 HIS A CA 1
ATOM 745 C C . HIS A 1 97 ? -2.743 10.671 -12.534 1.00 94.62 97 HIS A C 1
ATOM 747 O O . HIS A 1 97 ? -3.443 11.615 -12.174 1.00 94.62 97 HIS A O 1
ATOM 753 N N . GLY A 1 98 ? -1.421 10.782 -12.663 1.00 94.75 98 GLY A N 1
ATOM 754 C CA . GLY A 1 98 ? -0.676 11.987 -12.326 1.00 94.75 98 GLY A CA 1
ATOM 755 C C . GLY A 1 98 ? -0.347 12.106 -10.832 1.00 94.75 98 GLY A C 1
ATOM 756 O O . GLY A 1 98 ? -0.631 11.203 -10.037 1.00 94.75 98 GLY A O 1
ATOM 757 N N . PRO A 1 99 ? 0.304 13.214 -10.429 1.00 94.06 99 PRO A N 1
ATOM 758 C CA . PRO A 1 99 ? 0.734 13.422 -9.051 1.00 94.06 99 PRO A CA 1
ATOM 759 C C . PRO A 1 99 ? -0.450 13.402 -8.078 1.00 94.06 99 PRO A C 1
ATOM 761 O O . PRO A 1 99 ? -1.561 13.803 -8.418 1.00 94.06 99 PRO A O 1
ATOM 764 N N . ALA A 1 100 ? -0.191 12.941 -6.854 1.00 93.19 100 ALA A N 1
ATOM 765 C CA . ALA A 1 100 ? -1.206 12.908 -5.809 1.00 93.19 100 ALA A CA 1
ATOM 766 C C . ALA A 1 100 ? -1.662 14.334 -5.447 1.00 93.19 100 ALA A C 1
ATOM 768 O O . ALA A 1 100 ? -0.793 15.181 -5.223 1.00 93.19 100 ALA A O 1
ATOM 769 N N . PRO A 1 101 ? -2.976 14.592 -5.344 1.00 92.38 101 PRO A N 1
ATOM 770 C CA . PRO A 1 101 ? -3.495 15.810 -4.733 1.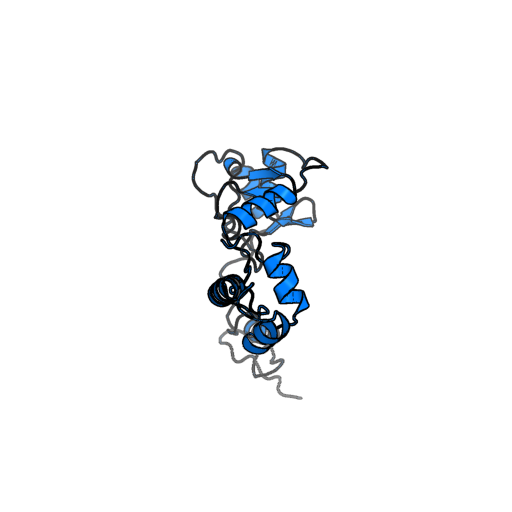00 92.38 101 PRO A CA 1
ATOM 771 C C . PRO A 1 101 ? -3.076 15.917 -3.260 1.00 92.38 101 PRO A C 1
ATOM 773 O O . PRO A 1 101 ? -2.938 14.899 -2.573 1.00 92.38 101 PRO A O 1
ATOM 776 N N . ASP A 1 102 ? -2.919 17.143 -2.760 1.00 88.94 102 ASP A N 1
ATOM 777 C CA . ASP A 1 102 ? -2.485 17.402 -1.378 1.00 88.94 102 ASP A CA 1
ATOM 778 C C . ASP A 1 102 ? -3.491 16.883 -0.333 1.00 88.94 102 ASP A C 1
ATOM 780 O O . ASP A 1 102 ? -3.101 16.416 0.739 1.00 88.94 102 ASP A O 1
ATOM 784 N N . ASP A 1 103 ? -4.787 16.930 -0.647 1.00 87.31 103 ASP A N 1
ATOM 785 C CA . ASP A 1 103 ? -5.894 16.487 0.208 1.00 87.31 103 ASP A CA 1
ATOM 786 C C . ASP A 1 103 ? -6.163 14.972 0.125 1.00 87.31 103 ASP A C 1
ATOM 788 O O . ASP A 1 103 ? -6.787 14.397 1.021 1.00 87.31 103 ASP A O 1
ATOM 792 N N . GLN A 1 104 ? -5.659 14.306 -0.918 1.00 88.94 104 GLN A N 1
ATOM 793 C CA . GLN A 1 104 ? -5.890 12.885 -1.201 1.00 88.94 104 GLN A CA 1
ATOM 794 C C . GLN A 1 104 ? -4.579 12.146 -1.511 1.00 88.94 104 GLN A C 1
ATOM 796 O O . GLN A 1 104 ? -4.403 11.569 -2.589 1.00 88.94 104 GLN A O 1
ATOM 801 N N . PRO A 1 105 ? -3.622 12.121 -0.565 1.00 89.25 105 PRO A N 1
ATOM 802 C CA . PRO A 1 105 ? -2.278 11.663 -0.866 1.00 89.25 105 PRO A CA 1
ATOM 803 C C . PRO A 1 105 ? -2.156 10.136 -0.941 1.00 89.25 105 PRO A C 1
ATOM 805 O O . PRO A 1 105 ? -1.050 9.653 -1.180 1.00 89.25 105 PRO A O 1
ATOM 808 N N . PHE A 1 106 ? -3.210 9.343 -0.716 1.00 90.75 106 PHE A N 1
ATOM 809 C CA . PHE A 1 106 ? -3.122 7.879 -0.647 1.00 90.75 106 PHE A CA 1
ATOM 810 C C . PHE A 1 106 ? -3.595 7.220 -1.942 1.00 90.75 106 PHE A C 1
ATOM 812 O O . PHE A 1 106 ? -4.641 7.567 -2.472 1.00 90.75 106 PHE A O 1
ATOM 819 N N . ALA A 1 107 ? -2.828 6.243 -2.436 1.00 93.38 107 ALA A N 1
ATOM 820 C CA . ALA A 1 107 ? -3.254 5.397 -3.547 1.00 93.38 107 ALA A CA 1
ATOM 821 C C . ALA A 1 107 ? -4.122 4.267 -2.981 1.00 93.38 107 ALA A C 1
ATOM 823 O O . ALA A 1 107 ? -3.593 3.355 -2.341 1.00 93.38 107 ALA A O 1
ATOM 824 N N . LEU A 1 108 ? -5.434 4.370 -3.172 1.00 92.06 108 LEU A N 1
ATOM 825 C CA . LEU A 1 108 ? -6.416 3.411 -2.682 1.00 92.06 108 LEU A CA 1
ATOM 826 C C . LEU A 1 108 ? -6.705 2.363 -3.744 1.00 92.06 108 LEU A C 1
ATOM 828 O O . LEU A 1 108 ? -6.771 2.673 -4.936 1.00 92.06 108 LEU A O 1
ATOM 832 N N . HIS A 1 109 ? -6.886 1.127 -3.290 1.00 91.12 109 HIS A N 1
ATOM 833 C CA . HIS A 1 109 ? -7.299 0.029 -4.144 1.00 91.12 109 HIS A CA 1
ATOM 834 C C . HIS A 1 109 ? -8.821 -0.076 -4.153 1.00 91.12 109 HIS A C 1
ATOM 836 O O . HIS A 1 109 ? -9.424 -0.195 -3.098 1.00 91.12 109 HIS A O 1
ATOM 842 N N . SER A 1 110 ? -9.438 -0.142 -5.332 1.00 89.62 110 SER A N 1
ATOM 843 C CA . SER A 1 110 ? -10.839 -0.575 -5.463 1.00 89.62 110 SER A CA 1
ATOM 844 C C . SER A 1 110 ? -11.002 -2.102 -5.393 1.00 89.62 110 SER A C 1
ATOM 846 O O . SER A 1 110 ? -12.113 -2.618 -5.456 1.00 89.62 110 SER A O 1
ATOM 848 N N . CYS A 1 111 ? -9.891 -2.840 -5.292 1.00 85.06 111 CYS A N 1
ATOM 849 C CA . CYS A 1 111 ? -9.855 -4.294 -5.182 1.00 85.06 111 CYS A CA 1
ATOM 850 C C . CYS A 1 111 ? -9.314 -4.736 -3.814 1.00 85.06 111 CYS A C 1
ATOM 852 O O . CYS A 1 111 ? -8.389 -4.123 -3.281 1.00 85.06 111 CYS A O 1
ATOM 854 N N . ALA A 1 112 ? -9.748 -5.896 -3.318 1.00 84.44 112 ALA A N 1
ATOM 855 C CA . ALA A 1 112 ? -9.256 -6.462 -2.055 1.00 84.44 112 ALA A CA 1
ATOM 856 C C . ALA A 1 112 ? -7.810 -7.021 -2.119 1.00 84.44 112 ALA A C 1
ATOM 858 O O . ALA A 1 112 ? -7.264 -7.472 -1.116 1.00 84.44 112 ALA A O 1
ATOM 859 N N . ASN A 1 113 ? -7.153 -6.987 -3.286 1.00 85.00 113 ASN A N 1
ATOM 860 C CA . ASN A 1 113 ? -5.847 -7.617 -3.531 1.00 85.00 113 ASN A CA 1
ATOM 861 C C . ASN A 1 113 ? -4.641 -6.665 -3.425 1.00 85.00 113 ASN A C 1
ATOM 863 O O . ASN A 1 113 ? -3.542 -7.009 -3.872 1.00 85.00 113 ASN A O 1
ATOM 867 N N . GLY A 1 114 ? -4.800 -5.480 -2.826 1.00 86.00 114 GLY A N 1
ATOM 868 C CA . GLY A 1 114 ? -3.684 -4.548 -2.607 1.00 86.00 114 GLY A CA 1
ATOM 869 C C . GLY A 1 114 ? -2.528 -5.188 -1.827 1.00 86.00 114 GLY A C 1
ATOM 870 O O . GLY A 1 114 ? -1.377 -5.159 -2.272 1.00 86.00 114 GLY A O 1
ATOM 871 N N . HIS A 1 115 ? -2.854 -5.887 -0.737 1.00 85.88 115 HIS A N 1
ATOM 872 C CA . HIS A 1 115 ? -1.902 -6.631 0.096 1.00 85.88 115 HIS A CA 1
ATOM 873 C C . HIS A 1 115 ? -1.267 -7.841 -0.611 1.00 85.88 115 HIS A C 1
ATOM 875 O O . HIS A 1 115 ? -0.253 -8.352 -0.153 1.00 85.88 115 HIS A O 1
ATOM 881 N N . ASN A 1 116 ? -1.814 -8.284 -1.747 1.00 87.00 116 ASN A N 1
ATOM 882 C CA . ASN A 1 116 ? -1.216 -9.321 -2.594 1.00 87.00 116 ASN A CA 1
ATOM 883 C C . ASN A 1 116 ? -0.326 -8.735 -3.702 1.00 87.00 116 ASN A C 1
ATOM 885 O O . ASN A 1 116 ? 0.176 -9.472 -4.554 1.00 87.00 116 ASN A O 1
ATOM 889 N N . GLY A 1 117 ? -0.104 -7.417 -3.685 1.00 91.50 117 GLY A N 1
ATOM 890 C CA . GLY A 1 117 ? 0.747 -6.712 -4.634 1.00 91.50 117 GLY A CA 1
ATOM 891 C C . GLY A 1 117 ? 0.028 -6.270 -5.906 1.00 91.50 117 GLY A C 1
ATOM 892 O O . GLY A 1 117 ? 0.686 -6.151 -6.933 1.00 91.50 117 GLY A O 1
ATOM 893 N N . CYS A 1 118 ? -1.289 -6.038 -5.879 1.00 95.62 118 CYS A N 1
ATOM 894 C CA . CYS A 1 118 ? -1.997 -5.469 -7.030 1.00 95.62 118 CYS A CA 1
ATOM 895 C C . CYS A 1 118 ? -1.464 -4.067 -7.384 1.00 95.62 118 CYS A C 1
ATOM 897 O O . CYS A 1 118 ? -1.348 -3.191 -6.520 1.00 95.62 118 CYS A O 1
ATOM 899 N N . VAL A 1 119 ? -1.180 -3.852 -8.667 1.00 96.88 119 VAL A N 1
ATOM 900 C CA . VAL A 1 119 ? -0.735 -2.583 -9.257 1.00 96.88 119 VAL A CA 1
ATOM 901 C C . VAL A 1 119 ? -1.514 -2.241 -10.532 1.00 96.88 119 VAL A C 1
ATOM 903 O O . VAL A 1 119 ? -0.999 -1.533 -11.385 1.00 96.88 119 VAL A O 1
ATOM 906 N N . SER A 1 120 ? -2.735 -2.759 -10.702 1.00 95.81 120 SER A N 1
ATOM 907 C CA . SER A 1 120 ? -3.563 -2.419 -11.871 1.00 95.81 120 SER A CA 1
ATOM 908 C C . SER A 1 120 ? -3.895 -0.918 -11.868 1.00 95.81 120 SER A C 1
ATOM 910 O O . SER A 1 120 ? -4.426 -0.451 -10.857 1.00 95.81 120 SER A O 1
ATOM 912 N N . PRO A 1 121 ? -3.640 -0.166 -12.959 1.00 94.81 121 PRO A N 1
ATOM 913 C CA . PRO A 1 121 ? -3.993 1.253 -13.054 1.00 94.81 121 PRO A CA 1
ATOM 914 C C . PRO A 1 121 ? -5.478 1.510 -12.767 1.00 94.81 121 PRO A C 1
ATOM 916 O O . PRO A 1 121 ? -5.821 2.428 -12.025 1.00 94.81 121 PRO A O 1
ATOM 919 N N . LYS A 1 122 ? -6.352 0.638 -13.289 1.00 93.69 122 LYS A N 1
ATOM 920 C CA . LYS A 1 122 ? -7.811 0.687 -13.112 1.00 93.69 122 LYS A CA 1
ATOM 921 C C . LYS A 1 122 ? -8.274 0.459 -11.675 1.00 93.69 122 LYS A C 1
ATOM 923 O O . LYS A 1 122 ? -9.353 0.908 -11.304 1.00 93.69 122 LYS A O 1
ATOM 928 N N . HIS A 1 123 ? -7.482 -0.254 -10.875 1.00 93.50 123 HIS A N 1
ATOM 929 C CA . HIS A 1 123 ? -7.801 -0.511 -9.471 1.00 93.50 123 HIS A CA 1
ATOM 930 C C . HIS A 1 123 ? -7.259 0.553 -8.529 1.00 93.50 123 HIS A C 1
ATOM 932 O O . HIS A 1 123 ? -7.443 0.419 -7.325 1.00 93.50 123 HIS A O 1
ATOM 938 N N . LEU A 1 124 ? -6.564 1.566 -9.041 1.00 94.75 124 LEU A N 1
ATOM 939 C CA . LEU A 1 124 ? -5.910 2.581 -8.235 1.00 94.75 124 LEU A CA 1
ATOM 940 C C . LEU A 1 124 ? -6.584 3.925 -8.444 1.00 94.75 124 LEU A C 1
ATOM 942 O O . LEU A 1 124 ? -6.865 4.320 -9.571 1.00 94.75 124 LEU A O 1
ATOM 946 N N . ARG A 1 125 ? -6.796 4.639 -7.344 1.00 94.56 125 ARG A N 1
ATOM 947 C CA . ARG A 1 125 ? -7.235 6.034 -7.341 1.00 94.56 125 ARG A CA 1
ATOM 948 C C . ARG A 1 125 ? -6.565 6.786 -6.202 1.00 94.56 125 ARG A C 1
ATOM 950 O O . ARG A 1 125 ? -6.158 6.175 -5.213 1.00 94.56 125 ARG A O 1
ATOM 957 N N . TRP A 1 126 ? -6.498 8.104 -6.316 1.00 95.38 126 TRP A N 1
ATOM 958 C CA . TRP A 1 126 ? -6.186 8.948 -5.169 1.00 95.38 126 TRP A CA 1
ATOM 959 C C . TRP A 1 126 ? -7.373 8.977 -4.195 1.00 95.38 126 TRP A C 1
ATOM 961 O O . TRP A 1 126 ? -8.532 8.856 -4.602 1.00 95.38 126 TRP A O 1
ATOM 971 N N . GLY A 1 127 ? -7.072 9.072 -2.905 1.00 88.31 127 GLY A N 1
ATOM 972 C CA . GLY A 1 127 ? -8.068 9.196 -1.850 1.00 88.31 127 GLY A CA 1
ATOM 973 C C . GLY A 1 127 ? -7.466 9.676 -0.534 1.00 88.31 127 GLY A C 1
ATOM 974 O O . GLY A 1 127 ? -6.245 9.691 -0.330 1.00 88.31 127 GLY A O 1
ATOM 975 N N . ALA A 1 128 ? -8.341 10.099 0.369 1.00 82.75 128 ALA A N 1
ATOM 976 C CA . ALA A 1 128 ? -7.978 10.589 1.687 1.00 82.75 128 ALA A CA 1
ATOM 977 C C . ALA A 1 128 ? -7.755 9.438 2.680 1.00 82.75 128 ALA A C 1
ATOM 979 O O . ALA A 1 128 ? -8.262 8.324 2.532 1.00 82.75 128 ALA A O 1
ATOM 980 N N . GLN A 1 129 ? -7.032 9.721 3.769 1.00 67.00 129 GLN A N 1
ATOM 981 C CA . GLN A 1 129 ? -6.802 8.736 4.834 1.00 67.00 129 GLN A CA 1
ATOM 982 C C . GLN A 1 129 ? -8.116 8.209 5.424 1.00 67.00 129 GLN A C 1
ATOM 984 O O . GLN A 1 129 ? -8.205 7.041 5.793 1.00 67.00 129 GLN A O 1
ATOM 989 N N . VAL A 1 130 ? -9.129 9.075 5.518 1.00 61.44 130 VAL A N 1
ATOM 990 C CA . VAL A 1 130 ? -10.449 8.729 6.056 1.00 61.44 130 VAL A CA 1
ATOM 991 C C . VAL A 1 130 ? -11.187 7.724 5.179 1.00 61.44 130 VAL A C 1
ATOM 993 O O . VAL A 1 130 ? -11.834 6.848 5.733 1.00 61.44 130 VAL A O 1
ATOM 996 N N . GLU A 1 131 ? -11.027 7.777 3.855 1.00 59.97 131 GLU A N 1
ATOM 997 C CA . GLU A 1 131 ? -11.612 6.801 2.925 1.00 59.97 131 GLU A CA 1
ATOM 998 C C . GLU A 1 131 ? -10.919 5.442 3.052 1.00 59.97 131 GLU A C 1
ATOM 1000 O O . GLU A 1 131 ? -11.582 4.425 3.205 1.00 59.97 131 GLU A O 1
ATOM 1005 N N . ASN A 1 132 ? -9.582 5.431 3.142 1.00 57.25 132 ASN A N 1
ATOM 1006 C CA . ASN A 1 132 ? -8.818 4.205 3.405 1.00 57.25 132 ASN A CA 1
ATOM 1007 C C . ASN A 1 132 ? -9.211 3.546 4.742 1.00 57.25 132 ASN A C 1
ATOM 1009 O O . ASN A 1 132 ? -9.185 2.326 4.908 1.00 57.25 132 ASN A O 1
ATOM 1013 N N . MET A 1 133 ? -9.536 4.373 5.742 1.00 53.72 133 MET A N 1
ATOM 1014 C CA . MET A 1 133 ? -10.013 3.894 7.035 1.00 53.72 133 MET A CA 1
ATOM 1015 C C . MET A 1 133 ? -11.482 3.474 7.001 1.00 53.72 133 MET A C 1
ATOM 1017 O O . MET A 1 133 ? -11.818 2.553 7.739 1.00 53.72 133 MET A O 1
ATOM 1021 N N . ALA A 1 134 ? -12.332 4.125 6.202 1.00 48.31 134 ALA A N 1
ATOM 1022 C CA . ALA A 1 134 ? -13.747 3.791 6.051 1.00 48.31 134 ALA A CA 1
ATOM 1023 C C . ALA A 1 134 ? -13.923 2.399 5.429 1.00 48.31 134 ALA A C 1
ATOM 1025 O O . ALA A 1 134 ? -14.651 1.597 6.010 1.00 48.31 134 ALA A O 1
ATOM 1026 N N . ASP A 1 135 ? -13.133 2.057 4.405 1.00 47.72 135 ASP A N 1
ATOM 1027 C CA . ASP A 1 135 ? -13.091 0.700 3.833 1.00 47.72 135 ASP A CA 1
ATOM 1028 C C . ASP A 1 135 ? -12.717 -0.348 4.904 1.00 47.72 135 ASP A C 1
ATOM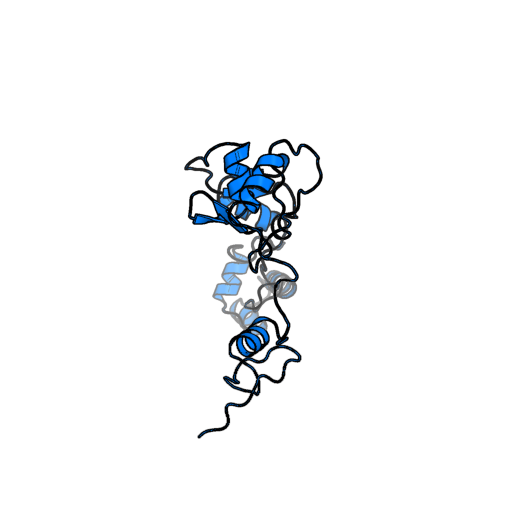 1030 O O . ASP A 1 135 ? -13.311 -1.417 4.999 1.00 47.72 135 ASP A O 1
ATOM 1034 N N . SER A 1 136 ? -11.804 -0.009 5.828 1.00 42.91 136 SER A N 1
ATOM 1035 C CA . SER A 1 136 ? -11.435 -0.895 6.952 1.00 42.91 136 SER A CA 1
ATOM 1036 C C . SER A 1 136 ? -12.530 -1.035 8.028 1.00 42.91 136 SER A C 1
ATOM 1038 O O . SER A 1 136 ? -12.469 -1.949 8.857 1.00 42.91 136 SER A O 1
ATOM 1040 N N . VAL A 1 137 ? -13.480 -0.094 8.099 1.00 47.72 137 VAL A N 1
ATOM 1041 C CA . VAL A 1 137 ? -14.640 -0.170 9.004 1.00 47.72 137 VAL A CA 1
ATOM 1042 C C . VAL A 1 137 ? -15.762 -0.992 8.375 1.00 47.72 137 VAL A C 1
ATOM 1044 O O . VAL A 1 137 ? -16.412 -1.736 9.107 1.00 47.72 137 VAL A O 1
ATOM 1047 N N . GLU A 1 138 ? -15.953 -0.885 7.060 1.00 46.28 138 GLU A N 1
ATOM 1048 C CA . GLU A 1 138 ? -16.973 -1.620 6.305 1.00 46.28 138 GLU A CA 1
ATOM 1049 C C . GLU A 1 138 ? -16.593 -3.102 6.118 1.00 46.28 138 GLU A C 1
ATOM 1051 O O . GLU A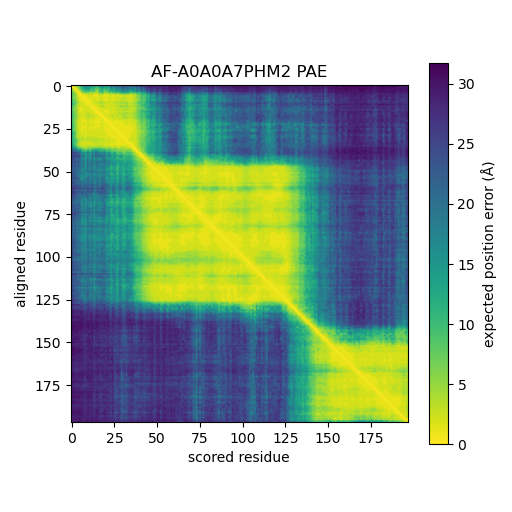 1 138 ? -17.424 -3.976 6.352 1.00 46.28 138 GLU A O 1
ATOM 1056 N N . ASP A 1 139 ? -15.308 -3.407 5.886 1.00 43.31 139 ASP A N 1
ATOM 1057 C CA . ASP A 1 139 ? -14.792 -4.783 5.747 1.00 43.31 139 ASP A CA 1
ATOM 1058 C C . ASP A 1 139 ? -14.578 -5.529 7.086 1.00 43.31 139 ASP A C 1
ATOM 1060 O O . ASP A 1 139 ? -14.098 -6.664 7.111 1.00 43.31 139 ASP A O 1
ATOM 1064 N N . GLY A 1 140 ? -14.884 -4.915 8.237 1.00 45.72 140 GLY A N 1
ATOM 1065 C CA . GLY A 1 140 ? -14.824 -5.588 9.548 1.00 45.72 140 GLY A CA 1
ATOM 1066 C C . GLY A 1 140 ? -13.421 -6.016 10.018 1.00 45.72 140 GLY A C 1
ATOM 1067 O O . GLY A 1 140 ? -13.290 -6.745 11.000 1.00 45.72 140 GLY A O 1
ATOM 1068 N N . THR A 1 141 ? -12.349 -5.552 9.367 1.00 48.41 141 THR A N 1
ATOM 1069 C CA . THR A 1 141 ? -10.959 -5.981 9.635 1.00 48.41 141 THR A CA 1
ATOM 1070 C C . THR A 1 141 ? -10.342 -5.378 10.899 1.00 48.41 141 THR A C 1
ATOM 1072 O O . THR A 1 141 ? -9.260 -5.789 11.328 1.00 48.41 141 THR A O 1
ATOM 1075 N N . ARG A 1 142 ? -11.018 -4.429 11.556 1.00 50.03 142 ARG A N 1
ATOM 1076 C CA . ARG A 1 142 ? -10.616 -3.973 12.891 1.00 50.03 142 ARG A CA 1
ATOM 1077 C C . ARG A 1 142 ? -11.236 -4.859 13.958 1.00 50.03 142 ARG A C 1
ATOM 1079 O O . ARG A 1 142 ? -12.440 -4.816 14.180 1.00 50.03 142 ARG A O 1
ATOM 1086 N N . ALA A 1 143 ? -10.372 -5.550 14.695 1.00 55.38 143 ALA A N 1
ATOM 1087 C CA . ALA A 1 143 ? -10.682 -6.145 15.984 1.00 55.38 143 ALA A CA 1
ATOM 1088 C C . ALA A 1 143 ? -11.327 -5.097 16.917 1.00 55.38 143 ALA A C 1
ATOM 1090 O O . ALA A 1 143 ? -10.647 -4.271 17.529 1.00 55.38 143 ALA A O 1
ATOM 1091 N N . ARG A 1 144 ? -12.659 -5.092 16.980 1.00 62.44 144 ARG A N 1
ATOM 1092 C CA . ARG A 1 144 ? -13.471 -4.273 17.885 1.00 62.44 144 ARG A CA 1
ATOM 1093 C C . ARG A 1 144 ? -14.146 -5.198 18.881 1.00 62.44 144 ARG A C 1
ATOM 1095 O O . ARG A 1 144 ? -14.422 -6.348 18.565 1.00 62.44 144 ARG A O 1
ATOM 1102 N N . GLY A 1 145 ? -14.407 -4.686 20.077 1.00 67.25 145 GLY A N 1
ATOM 1103 C CA . GLY A 1 145 ? -15.085 -5.473 21.095 1.00 67.25 145 GLY A CA 1
ATOM 1104 C C . GLY A 1 145 ? -14.313 -6.736 21.476 1.00 67.25 145 GLY A C 1
ATOM 1105 O O . GLY A 1 145 ? -13.114 -6.652 21.740 1.00 67.25 145 GLY A O 1
ATOM 1106 N N . GLY A 1 146 ? -14.980 -7.893 21.471 1.00 60.44 146 GLY A N 1
ATOM 1107 C CA . GLY A 1 146 ? -14.406 -9.174 21.893 1.00 60.44 146 GLY A CA 1
ATOM 1108 C C . GLY A 1 146 ? -13.280 -9.666 20.983 1.00 60.44 146 GLY A C 1
ATOM 1109 O O . GLY A 1 146 ? -12.414 -10.417 21.423 1.00 60.44 146 GLY A O 1
ATOM 1110 N N . ALA A 1 147 ? -13.231 -9.186 19.736 1.00 58.28 147 ALA A N 1
ATOM 1111 C CA . ALA A 1 147 ? -12.147 -9.484 18.801 1.00 58.28 147 ALA A CA 1
ATOM 1112 C C . ALA A 1 147 ? -10.836 -8.745 19.138 1.00 58.28 147 ALA A C 1
ATOM 1114 O O . ALA A 1 147 ? -9.771 -9.125 18.649 1.00 58.28 147 ALA A O 1
ATOM 1115 N N . ASN A 1 148 ? -10.880 -7.693 19.967 1.00 67.94 148 ASN A N 1
ATOM 1116 C CA . ASN A 1 148 ? -9.673 -7.060 20.494 1.00 67.94 148 ASN A CA 1
ATOM 1117 C C . ASN A 1 148 ? -9.101 -7.930 21.618 1.00 67.94 148 ASN A C 1
ATOM 1119 O O . ASN A 1 148 ? -9.729 -8.080 22.660 1.00 67.94 148 ASN A O 1
ATOM 1123 N N . ALA A 1 149 ? -7.875 -8.430 21.444 1.00 61.69 149 ALA A N 1
ATOM 1124 C CA . ALA A 1 149 ? -7.192 -9.269 22.432 1.00 61.69 149 ALA A CA 1
ATOM 1125 C C . ALA A 1 149 ? -7.015 -8.607 23.817 1.00 61.69 149 ALA A C 1
ATOM 1127 O O . ALA A 1 149 ? -6.764 -9.298 24.799 1.00 61.69 149 ALA A O 1
ATOM 1128 N N . GLN A 1 150 ? -7.130 -7.277 23.908 1.00 66.62 150 GLN A N 1
ATOM 1129 C CA . GLN A 1 150 ? -7.101 -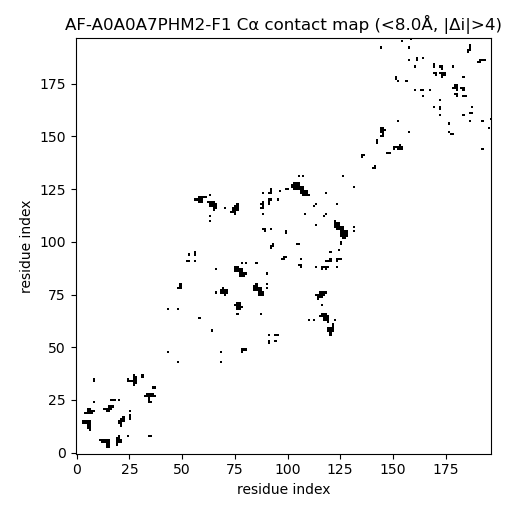6.537 25.176 1.00 66.62 150 GLN A CA 1
ATOM 1130 C C . GLN A 1 150 ? -8.496 -6.286 25.774 1.00 66.62 150 GLN A C 1
ATOM 1132 O O . GLN A 1 150 ? -8.600 -5.736 26.874 1.00 66.62 150 GLN A O 1
ATOM 1137 N N . SER A 1 151 ? -9.575 -6.644 25.072 1.00 77.88 151 SER A N 1
ATOM 1138 C CA . SER A 1 151 ? -10.929 -6.492 25.595 1.00 77.88 151 SER A CA 1
ATOM 1139 C C . SER A 1 151 ? -11.205 -7.537 26.666 1.00 77.88 151 SER A C 1
ATOM 1141 O O . SER A 1 151 ? -11.019 -8.731 26.460 1.00 77.88 151 SER A O 1
ATOM 1143 N N . LYS A 1 152 ? -11.693 -7.073 27.817 1.00 79.38 152 LYS A N 1
ATOM 1144 C CA . LYS A 1 152 ? -12.185 -7.943 28.894 1.00 79.38 152 LYS A CA 1
ATOM 1145 C C . LYS A 1 152 ? -13.616 -8.427 28.668 1.00 79.38 152 LYS A C 1
ATOM 1147 O O . LYS A 1 152 ? -14.053 -9.320 29.378 1.00 79.38 152 LYS A O 1
ATOM 1152 N N . LEU A 1 153 ? -14.343 -7.788 27.751 1.00 83.88 153 LEU A N 1
ATOM 1153 C CA . LEU A 1 153 ? -15.749 -8.062 27.484 1.00 83.88 153 LEU A CA 1
ATOM 1154 C C . LEU A 1 153 ? -15.911 -8.579 26.056 1.00 83.88 153 LEU A C 1
ATOM 1156 O O . LEU A 1 153 ? -15.334 -8.016 25.120 1.00 83.88 153 LEU A O 1
ATOM 1160 N N . SER A 1 154 ? -16.721 -9.618 25.909 1.00 85.19 154 SER A N 1
ATOM 1161 C CA . SER A 1 154 ? -17.268 -10.075 24.637 1.00 85.19 154 SER A CA 1
ATOM 1162 C C . SER A 1 154 ? -18.570 -9.345 24.299 1.00 85.19 154 SER A C 1
ATOM 1164 O O . SER A 1 154 ? -19.198 -8.699 25.140 1.00 85.19 154 SER A O 1
ATOM 1166 N N . GLU A 1 155 ? -19.022 -9.485 23.057 1.00 84.00 155 GLU A N 1
ATOM 1167 C CA . GLU A 1 155 ? -20.338 -9.027 22.614 1.00 84.00 155 GLU A CA 1
ATOM 1168 C C . GLU A 1 155 ? -21.467 -9.663 23.446 1.00 84.00 155 GLU A C 1
ATOM 1170 O O . GLU A 1 155 ? -22.488 -9.027 23.703 1.00 84.00 155 GLU A O 1
ATOM 1175 N N . GLY A 1 156 ? -21.295 -10.917 23.884 1.00 83.88 156 GLY A N 1
ATOM 1176 C CA . GLY A 1 156 ? -22.239 -11.598 24.773 1.00 83.88 156 GLY A CA 1
ATOM 1177 C C . GLY A 1 156 ? -22.317 -10.929 26.145 1.00 83.88 156 GLY A C 1
ATOM 1178 O O . GLY A 1 156 ? -23.412 -10.609 26.608 1.00 83.88 156 GLY A O 1
ATOM 1179 N N . ASP A 1 157 ? -21.160 -10.621 26.736 1.00 86.00 157 ASP A N 1
ATOM 1180 C CA . ASP A 1 157 ? -21.079 -9.963 28.046 1.00 86.00 157 ASP A CA 1
ATOM 1181 C C . ASP A 1 157 ? -21.746 -8.589 28.025 1.00 86.00 157 ASP A C 1
ATOM 1183 O O . ASP A 1 157 ? -22.443 -8.213 28.961 1.00 86.00 157 ASP A O 1
ATOM 1187 N N . VAL A 1 158 ? -21.577 -7.827 26.942 1.00 88.44 158 VAL A N 1
ATOM 1188 C CA . VAL A 1 158 ? -22.170 -6.488 26.824 1.00 88.44 158 VAL A CA 1
ATOM 1189 C C . VAL A 1 158 ? -23.692 -6.552 26.704 1.00 88.44 158 VAL A C 1
ATOM 1191 O O . VAL A 1 158 ? -24.375 -5.732 27.323 1.00 88.44 158 VAL A O 1
ATOM 1194 N N . ARG A 1 159 ? -24.243 -7.532 25.974 1.00 90.00 159 ARG A N 1
ATOM 1195 C CA . ARG A 1 159 ? -25.700 -7.752 25.932 1.00 90.00 159 ARG A CA 1
ATOM 1196 C C . ARG A 1 159 ? -26.243 -8.158 27.297 1.00 90.00 159 ARG A C 1
ATOM 1198 O O . ARG A 1 159 ? -27.276 -7.638 27.719 1.00 90.00 159 ARG A O 1
ATOM 1205 N N . GLU A 1 160 ? -25.526 -9.015 28.023 1.00 89.56 160 GLU A N 1
ATOM 1206 C CA . GLU A 1 160 ? -25.916 -9.389 29.382 1.00 89.56 160 GLU A CA 1
ATOM 1207 C C . GLU A 1 160 ? -25.849 -8.181 30.332 1.00 89.56 160 GLU A C 1
ATOM 1209 O O . GLU A 1 160 ? -26.827 -7.899 31.025 1.00 89.56 160 GLU A O 1
ATOM 1214 N N . ILE A 1 161 ? -24.771 -7.389 30.297 1.00 89.31 161 ILE A N 1
ATOM 1215 C CA . ILE A 1 161 ? -24.643 -6.133 31.055 1.00 89.31 161 ILE A CA 1
ATOM 1216 C C . ILE A 1 161 ? -25.836 -5.212 30.782 1.00 89.31 161 ILE A C 1
ATOM 1218 O O . ILE A 1 161 ? -26.417 -4.689 31.731 1.00 89.31 161 ILE A O 1
ATOM 1222 N N . ARG A 1 162 ? -26.235 -5.039 29.514 1.00 91.12 162 ARG A N 1
ATOM 1223 C CA . ARG A 1 162 ? -27.403 -4.225 29.143 1.00 91.12 162 ARG A CA 1
ATOM 1224 C C . ARG A 1 162 ? -28.707 -4.762 29.718 1.00 91.12 162 ARG A C 1
ATOM 1226 O O . ARG A 1 162 ? -29.475 -3.976 30.259 1.00 91.12 162 ARG A O 1
ATOM 1233 N N . SER A 1 163 ? -28.923 -6.076 29.681 1.00 90.81 163 SER A N 1
ATOM 1234 C CA . SER A 1 163 ? -30.114 -6.699 30.280 1.00 90.81 163 SER A CA 1
ATOM 1235 C C . SER A 1 163 ? -30.179 -6.549 31.810 1.00 90.81 163 SER A C 1
ATOM 1237 O O . SER A 1 163 ? -31.261 -6.544 32.395 1.00 90.81 163 SER A O 1
ATOM 1239 N N . LEU A 1 164 ? -29.023 -6.397 32.468 1.00 89.81 164 LEU A N 1
ATOM 1240 C CA . LEU A 1 164 ? -28.917 -6.234 33.920 1.00 89.81 164 LEU A CA 1
ATOM 1241 C C . LEU A 1 164 ? -29.034 -4.769 34.377 1.00 89.81 164 LEU A C 1
ATOM 1243 O O . LEU A 1 164 ? -29.248 -4.498 35.565 1.00 89.81 164 LEU A O 1
ATOM 1247 N N . ILE A 1 165 ? -28.894 -3.802 33.466 1.00 87.38 165 ILE A N 1
ATOM 1248 C CA . ILE A 1 165 ? -29.083 -2.385 33.787 1.00 87.38 165 ILE A CA 1
ATOM 1249 C C . ILE A 1 165 ? -30.553 -2.154 34.158 1.00 87.38 165 ILE A C 1
ATOM 1251 O O . ILE A 1 165 ? -31.465 -2.443 33.394 1.00 87.38 165 ILE A O 1
ATOM 1255 N N . GLY A 1 166 ? -30.779 -1.626 35.363 1.00 84.94 166 GLY A N 1
ATOM 1256 C CA . GLY A 1 166 ? -32.118 -1.394 35.914 1.00 84.94 166 GLY A CA 1
ATOM 1257 C C . GLY A 1 166 ? -32.631 -2.520 36.817 1.00 84.94 166 GLY A C 1
ATOM 1258 O O . GLY A 1 166 ? -33.495 -2.257 37.648 1.00 84.94 166 GLY A O 1
ATOM 1259 N N . THR A 1 167 ? -32.059 -3.728 36.744 1.00 87.25 167 THR A N 1
ATOM 1260 C CA . THR A 1 167 ? -32.390 -4.844 37.653 1.00 87.25 167 THR A CA 1
ATOM 1261 C C . THR A 1 167 ? -31.393 -4.975 38.806 1.00 87.25 167 THR A C 1
ATOM 1263 O O . THR A 1 167 ? -31.767 -5.364 39.911 1.00 87.25 167 THR A O 1
ATOM 1266 N N . MET A 1 168 ? -30.131 -4.598 38.584 1.00 88.88 168 MET A N 1
ATOM 1267 C CA . MET A 1 168 ? -29.064 -4.633 39.587 1.00 88.88 168 MET A CA 1
ATOM 1268 C C . MET A 1 168 ? -28.341 -3.288 39.707 1.00 88.88 168 MET A C 1
ATOM 1270 O O . MET A 1 168 ? -28.379 -2.434 38.815 1.00 88.88 168 MET A O 1
ATOM 1274 N N . ARG A 1 169 ? -27.621 -3.085 40.820 1.00 90.56 169 ARG A N 1
ATOM 1275 C CA . ARG A 1 169 ? -26.754 -1.909 40.963 1.00 90.56 169 ARG A CA 1
ATOM 1276 C C . ARG A 1 169 ? -25.553 -2.054 40.031 1.00 90.56 169 ARG A C 1
ATOM 1278 O O . ARG A 1 169 ? -24.901 -3.090 39.983 1.00 90.56 169 ARG A O 1
ATOM 1285 N N . LYS A 1 170 ? -25.184 -0.962 39.360 1.00 89.19 170 LYS A N 1
ATOM 1286 C CA . LYS A 1 170 ? -24.086 -0.916 38.371 1.00 89.19 170 LYS A CA 1
ATOM 1287 C C . LYS A 1 170 ? -22.738 -1.386 38.925 1.00 89.19 170 LYS A C 1
ATOM 1289 O O . LYS A 1 170 ? -21.940 -1.943 38.184 1.00 89.19 170 LYS A O 1
ATOM 1294 N N . LYS A 1 171 ? -22.494 -1.189 40.227 1.00 91.94 171 LYS A N 1
ATOM 1295 C CA . LYS A 1 171 ? -21.296 -1.688 40.921 1.00 91.94 171 LYS A CA 1
ATOM 1296 C C . LYS A 1 171 ? -21.254 -3.220 40.971 1.00 91.94 171 LYS A C 1
ATOM 1298 O O . LYS A 1 171 ? -20.190 -3.794 40.776 1.00 91.94 171 LYS A O 1
ATOM 1303 N N . ASP A 1 172 ? -22.401 -3.856 41.183 1.00 90.00 172 ASP A N 1
ATOM 1304 C CA . ASP A 1 172 ? -22.513 -5.312 41.293 1.00 90.00 172 ASP A CA 1
ATOM 1305 C C . ASP A 1 172 ? -22.414 -5.959 39.905 1.00 90.00 172 ASP A C 1
ATOM 1307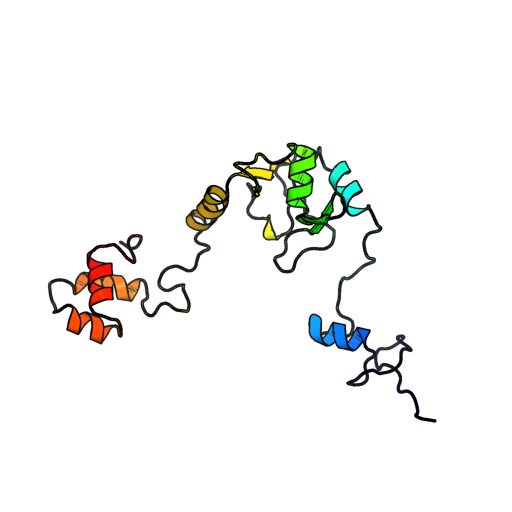 O O . ASP A 1 172 ? -21.720 -6.959 39.734 1.00 90.00 172 ASP A O 1
ATOM 1311 N N . ILE A 1 173 ? -23.005 -5.318 38.887 1.00 90.69 173 ILE A N 1
ATOM 1312 C CA . ILE A 1 173 ? -22.814 -5.685 37.474 1.00 90.69 173 ILE A CA 1
ATOM 1313 C C . ILE A 1 173 ? -21.324 -5.605 37.120 1.00 90.69 173 ILE A C 1
ATOM 1315 O O . ILE A 1 173 ? -20.749 -6.563 36.618 1.00 90.69 173 ILE A O 1
ATOM 1319 N N . ALA A 1 174 ? -20.662 -4.493 37.442 1.00 90.38 174 ALA A N 1
ATOM 1320 C CA . ALA A 1 174 ? -19.248 -4.301 37.138 1.00 90.38 174 ALA A CA 1
ATOM 1321 C C . ALA A 1 174 ? -18.348 -5.371 37.781 1.00 90.38 174 ALA A C 1
ATOM 1323 O O . ALA A 1 174 ? -17.464 -5.909 37.116 1.00 90.38 174 ALA A O 1
ATOM 1324 N N . ALA A 1 175 ? -18.616 -5.724 39.043 1.00 90.38 175 ALA A N 1
ATOM 1325 C CA . ALA A 1 175 ? -17.901 -6.784 39.746 1.00 90.38 175 ALA A CA 1
ATOM 1326 C C . ALA A 1 175 ? -18.083 -8.154 39.073 1.00 90.38 175 ALA A C 1
ATOM 1328 O O . ALA A 1 175 ? -17.105 -8.884 38.921 1.00 90.38 175 ALA A O 1
ATOM 1329 N N . ARG A 1 176 ? -19.301 -8.474 38.614 1.00 91.06 176 ARG A N 1
ATOM 1330 C CA . ARG A 1 176 ? -19.611 -9.741 37.933 1.00 91.06 176 ARG A CA 1
ATOM 1331 C C . ARG A 1 176 ? -18.811 -9.936 36.642 1.00 91.06 176 ARG A C 1
ATOM 1333 O O . ARG A 1 176 ? -18.389 -11.052 36.368 1.00 91.06 176 ARG A O 1
ATOM 1340 N N . PHE A 1 177 ? -18.567 -8.859 35.897 1.00 87.38 177 PHE A N 1
ATOM 1341 C CA . PHE A 1 177 ? -17.831 -8.895 34.625 1.00 87.38 177 PHE A CA 1
ATOM 1342 C C . PHE A 1 177 ? -16.369 -8.425 34.736 1.00 87.38 177 PHE A C 1
ATOM 1344 O O . PHE A 1 177 ? -15.696 -8.239 33.726 1.00 87.38 177 PHE A O 1
ATOM 1351 N N . GLY A 1 178 ? -15.851 -8.196 35.950 1.00 87.88 178 GLY A N 1
ATOM 1352 C CA . GLY A 1 178 ? -14.454 -7.791 36.156 1.00 87.88 178 GLY A CA 1
ATOM 1353 C C . GLY A 1 178 ? -14.084 -6.428 35.546 1.00 87.88 178 GLY A C 1
ATOM 1354 O O . GLY A 1 178 ? -12.925 -6.199 35.173 1.00 87.88 178 GLY A O 1
ATOM 1355 N N . VAL A 1 179 ? -15.058 -5.518 35.439 1.00 90.00 179 VAL A N 1
ATOM 1356 C CA . VAL A 1 179 ? -14.897 -4.158 34.898 1.00 90.00 179 VAL A CA 1
ATOM 1357 C C . VAL A 1 179 ? -15.169 -3.088 35.957 1.00 90.00 179 VAL A C 1
ATOM 1359 O O . VAL A 1 179 ? -15.598 -3.374 37.070 1.00 90.00 179 VAL A O 1
ATOM 1362 N N . ASN A 1 180 ? -14.893 -1.823 35.629 1.00 90.81 180 ASN A N 1
ATOM 1363 C CA . ASN A 1 180 ? -15.239 -0.688 36.487 1.00 90.81 180 ASN A CA 1
ATOM 1364 C C . ASN A 1 180 ? -16.715 -0.283 36.268 1.00 90.81 180 ASN A C 1
ATOM 1366 O O . ASN A 1 180 ? -17.221 -0.351 35.149 1.00 90.81 180 ASN A O 1
ATOM 1370 N N . ALA A 1 181 ? -17.398 0.189 37.314 1.00 90.06 181 ALA A N 1
ATOM 1371 C CA . ALA A 1 181 ? -18.756 0.731 37.242 1.00 90.06 181 ALA A CA 1
ATOM 1372 C C . ALA A 1 181 ? -18.886 1.900 36.250 1.00 90.06 181 ALA A C 1
ATOM 1374 O O . ALA A 1 181 ? -19.938 2.057 35.632 1.00 90.06 181 ALA A O 1
ATOM 1375 N N . ASP A 1 182 ? -17.823 2.682 36.041 1.00 90.94 182 ASP A N 1
ATOM 1376 C CA . ASP A 1 182 ? -17.791 3.706 34.988 1.00 90.94 182 ASP A CA 1
ATOM 1377 C C . ASP A 1 182 ? -17.840 3.106 33.580 1.00 90.94 182 ASP A C 1
ATOM 1379 O O . ASP A 1 182 ? -18.474 3.674 32.694 1.00 90.94 182 ASP A O 1
ATOM 1383 N N . HIS A 1 183 ? -17.256 1.920 33.385 1.00 88.62 183 HIS A N 1
ATOM 1384 C CA . HIS A 1 183 ? -17.348 1.186 32.124 1.00 88.62 183 HIS A CA 1
ATOM 1385 C C . HIS A 1 183 ? -18.795 0.733 31.877 1.00 88.62 183 HIS A C 1
ATOM 1387 O O . HIS A 1 183 ? -19.316 0.916 30.782 1.00 88.62 183 HIS A O 1
ATOM 1393 N N . VAL A 1 184 ? -19.493 0.252 32.913 1.00 90.38 184 VAL A N 1
ATOM 1394 C CA . VAL A 1 184 ? -20.928 -0.087 32.829 1.00 90.38 184 VAL A CA 1
ATOM 1395 C C . VAL A 1 184 ? -21.775 1.148 32.490 1.00 90.38 184 VAL A C 1
ATOM 1397 O O . VAL A 1 184 ? -22.658 1.064 31.642 1.00 90.38 184 VAL A O 1
ATOM 1400 N N . ARG A 1 185 ? -21.482 2.321 33.076 1.00 91.75 185 ARG A N 1
ATOM 1401 C CA . ARG A 1 185 ? -22.154 3.588 32.710 1.00 91.75 185 ARG A CA 1
ATOM 1402 C C . ARG A 1 185 ? -21.868 4.007 31.269 1.00 91.75 185 ARG A C 1
ATOM 1404 O O . ARG A 1 185 ? -22.742 4.562 30.613 1.00 91.75 185 ARG A O 1
ATOM 1411 N N . ALA A 1 186 ? -20.654 3.785 30.777 1.00 86.38 186 ALA A N 1
ATOM 1412 C CA . ALA A 1 186 ? -20.297 4.107 29.400 1.00 86.38 186 ALA A CA 1
ATOM 1413 C C . ALA A 1 186 ? -21.015 3.187 28.394 1.00 86.38 186 ALA A C 1
ATOM 1415 O O . ALA A 1 186 ? -21.425 3.668 27.338 1.00 86.38 186 ALA A O 1
ATOM 1416 N N . ILE A 1 187 ? -21.215 1.907 28.741 1.00 89.25 187 ILE A N 1
ATOM 1417 C CA . ILE A 1 187 ? -22.037 0.953 27.974 1.00 89.25 187 ILE A CA 1
ATOM 1418 C C .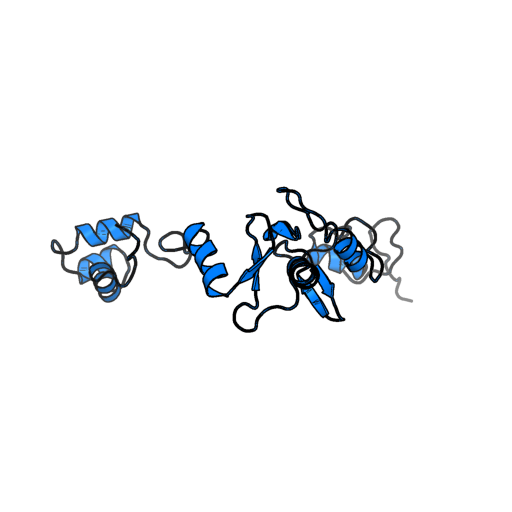 ILE A 1 187 ? -23.509 1.391 27.979 1.00 89.25 187 ILE A C 1
ATOM 1420 O O . ILE A 1 187 ? -24.130 1.436 26.923 1.00 89.25 187 ILE A O 1
ATOM 1424 N N . GLU A 1 188 ? -24.053 1.767 29.143 1.00 89.50 188 GLU A N 1
ATOM 1425 C CA . GLU A 1 188 ? -25.428 2.281 29.292 1.00 89.50 188 GLU A CA 1
ATOM 1426 C C . GLU A 1 188 ? -25.684 3.522 28.427 1.00 89.50 188 GLU A C 1
ATOM 1428 O O . GLU A 1 188 ? -26.727 3.644 27.797 1.00 89.50 188 GLU A O 1
ATOM 1433 N N . ARG A 1 189 ? -24.720 4.449 28.386 1.00 86.25 189 ARG A N 1
ATOM 1434 C CA . ARG A 1 189 ? -24.814 5.700 27.618 1.00 86.25 189 ARG A CA 1
ATOM 1435 C C . ARG A 1 189 ? -24.524 5.530 26.125 1.00 86.25 189 ARG A C 1
ATOM 1437 O O . ARG A 1 189 ? -24.541 6.525 25.410 1.00 86.25 189 ARG A O 1
ATOM 1444 N N . GLY A 1 190 ? -24.184 4.322 25.670 1.00 80.31 190 GLY A N 1
ATOM 1445 C CA . GLY A 1 190 ? -23.788 4.074 24.282 1.00 80.31 190 GLY A CA 1
ATOM 1446 C C . GLY A 1 190 ? -22.506 4.804 23.868 1.00 80.31 190 GLY A C 1
ATOM 1447 O O . GLY A 1 190 ? -22.304 5.061 22.690 1.00 80.31 190 GLY A O 1
ATOM 1448 N N . ILE A 1 191 ? -21.636 5.165 24.819 1.00 80.94 191 ILE A N 1
ATOM 1449 C CA . ILE A 1 191 ? -20.340 5.808 24.532 1.00 80.94 191 ILE A CA 1
ATOM 1450 C C . ILE A 1 191 ? -19.333 4.757 24.048 1.00 80.94 191 ILE A C 1
ATOM 1452 O O . ILE A 1 191 ? -18.529 5.006 23.153 1.00 80.94 191 ILE A O 1
ATOM 1456 N N . VAL A 1 192 ? -19.388 3.564 24.642 1.00 77.50 192 VAL A N 1
ATOM 1457 C CA . VAL A 1 192 ? -18.616 2.384 24.237 1.00 77.50 192 VAL A CA 1
ATOM 1458 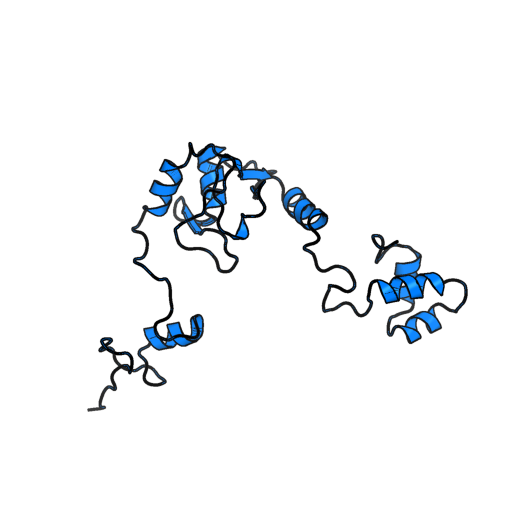C C . VAL A 1 192 ? -19.585 1.283 23.823 1.00 77.50 192 VAL A C 1
ATOM 1460 O O . VAL A 1 192 ? -20.694 1.213 24.350 1.00 77.50 192 VAL A O 1
ATOM 1463 N N . TRP A 1 193 ? -19.179 0.432 22.878 1.00 80.94 193 TRP A N 1
ATOM 1464 C CA . TRP A 1 193 ? -20.043 -0.607 22.298 1.00 80.94 193 TRP A CA 1
ATOM 1465 C C . TRP A 1 193 ? -21.313 -0.070 21.618 1.00 80.94 193 TRP A C 1
ATOM 1467 O O . TRP A 1 193 ? -22.303 -0.784 21.502 1.00 80.94 193 TRP A O 1
ATOM 1477 N N . ALA A 1 194 ? -21.282 1.177 21.137 1.00 79.50 194 ALA A N 1
ATOM 1478 C CA . ALA A 1 194 ? -22.410 1.846 20.479 1.00 79.50 194 ALA A CA 1
ATOM 1479 C C . ALA A 1 194 ? -22.933 1.110 19.230 1.00 79.50 194 ALA A C 1
ATOM 1481 O O . ALA A 1 194 ? -24.091 1.257 18.869 1.00 79.50 194 ALA A O 1
ATOM 1482 N N . TRP A 1 195 ? -22.063 0.339 18.571 1.00 72.94 195 TRP A N 1
ATOM 1483 C CA . TRP A 1 195 ? -22.367 -0.430 17.358 1.00 72.94 195 TRP A CA 1
ATOM 1484 C C . TRP A 1 195 ? -23.023 -1.785 17.639 1.00 72.94 195 TRP A C 1
ATOM 1486 O O . TRP A 1 195 ? -23.479 -2.445 16.712 1.00 72.94 195 TRP A O 1
ATOM 1496 N N . LEU A 1 196 ? -22.978 -2.248 18.889 1.00 72.38 196 LEU A N 1
ATOM 1497 C CA . LEU A 1 196 ? -23.624 -3.483 19.296 1.00 72.38 196 LEU A CA 1
ATOM 1498 C C . LEU A 1 196 ? -25.057 -3.123 19.681 1.00 72.38 196 LEU A C 1
ATOM 1500 O O . LEU A 1 196 ? -25.227 -2.187 20.462 1.00 72.38 196 LEU A O 1
ATOM 1504 N N . GLU A 1 197 ? -26.049 -3.829 19.143 1.00 59.69 197 GLU A N 1
ATOM 1505 C CA . GLU A 1 197 ? -27.468 -3.740 19.535 1.00 59.69 197 GLU A CA 1
ATOM 1506 C C . GLU A 1 197 ? -27.753 -4.559 20.803 1.00 59.69 197 GLU A C 1
ATOM 1508 O O . GLU A 1 197 ? -27.247 -5.706 20.913 1.00 59.69 197 GLU A O 1
#

Foldseek 3Di:
DPDFQAAPDPPPRDGDPDPSHDPQLVVQCVPPVGSPDDDDDDADDVCNQVVVLLVCLVVDDPDFDARPHDDDPLQFDWDQDPNDIDGLLLVSLCNNVNQADPQFRDWAFPDPCRSNHGNHNVRTDTGHPVVVVVVVVVVVVDQAAPNPPPHLGHLVLLVVLQVCVPVDDLCVSCVVSVHHSVVSVCSVVCVGPVVRD

Nearest PDB structures (foldseek):
  7s03-assembly1_A-2  TM=5.138E-01  e=5.386E-01  Homo sapiens
  4u7b-assembly2_G-2  TM=5.413E-01  e=1.440E+00  Drosophila mauritiana
  1trr-assembly1_A  TM=8.071E-01  e=8.563E+00  Escherichia coli
  4r79-assembly1_B  TM=5.375E-01  e=2.355E+00  Drosophila mauritiana
  1jhg-assembly1_A-2  TM=6.702E-01  e=5.237E+00  Escherichia coli

Solvent-accessible surface area (backbone atoms only — not comparable to full-atom values): 11587 Å² total; per-residue (Å²): 130,85,81,79,51,58,23,74,52,85,94,60,82,39,57,42,68,52,95,53,19,20,63,69,31,44,52,19,29,74,73,61,76,29,52,87,43,72,83,89,66,82,78,74,57,93,62,48,67,55,53,54,52,63,74,43,56,78,46,79,62,96,63,78,40,61,51,89,64,61,54,46,97,77,34,31,22,45,39,72,54,99,91,39,81,44,49,34,39,47,56,35,34,35,76,65,72,40,77,67,50,90,80,19,71,39,68,41,59,82,49,95,45,41,51,68,8,34,43,28,39,79,37,42,42,72,31,34,72,66,56,65,49,46,54,41,61,75,70,60,73,58,61,56,60,48,65,22,92,85,47,85,47,40,70,66,51,53,48,51,52,58,72,39,59,88,79,53,58,54,60,59,56,12,59,76,63,76,50,53,41,66,55,48,52,32,47,75,68,44,75,42,70,59,87,59,128

InterPro domains:
  IPR044925 His-Me finger superfamily [SSF54060] (64-187)

Radius of gyration: 26.26 Å; Cα contacts (8 Å, |Δi|>4): 264; chains: 1; bounding box: 80×45×62 Å

Sequence (197 aa):
MAKSELCSIDGCGKSVKTRSWCNAHYQRQLKYGDPTGGPRGPRAATGEPLAWLRQHLSYDTADCLLWPFARFPNGYGTIVYQGVTTHASRAMCIEAHGPAPDDQPFALHSCANGHNGCVSPKHLRWGAQVENMADSVEDGTRARGGANAQSKLSEGDVREIRSLIGTMRKKDIAARFGVNADHVRAIERGIVWAWLE

Organism: NCBI:txid1515612

pLDDT: mean 84.14, std 13.58, range [42.91, 97.56]

Secondary structure (DSSP, 8-state):
----PBPSSTT--PBP-BTTB-HHHHHHHHHHSSTT-S-SSPPPPTTHHHHHHHHTTT--SSS--B--S-B-TTS-BEEEETTEEEEHHHHHHHHHH-SPPTT-BEEEESSTTGGGTB--GGGEEEE-HHHHHHHHHHT--S--GGGSTT-S--HHHHHHHHHHBTTB-HHHHHHHTTS-HHHHHHHHTTSSSTT--